Protein AF-A0A9D4ERP7-F1 (afdb_monomer_lite)

Structure (mmCIF, N/CA/C/O backbone):
data_AF-A0A9D4ERP7-F1
#
_entry.id   AF-A0A9D4ERP7-F1
#
loop_
_atom_site.group_PDB
_atom_site.id
_atom_site.type_symbol
_atom_site.label_atom_id
_atom_site.label_alt_id
_atom_site.label_comp_id
_atom_site.label_asym_id
_atom_site.label_entity_id
_atom_site.label_seq_id
_atom_site.pdbx_PDB_ins_code
_atom_site.Cartn_x
_atom_site.Cartn_y
_atom_site.Cartn_z
_atom_site.occupancy
_atom_site.B_iso_or_equiv
_atom_site.auth_seq_id
_atom_site.auth_comp_id
_atom_site.auth_asym_id
_atom_site.auth_atom_id
_atom_site.pdbx_PDB_model_num
ATOM 1 N N . MET A 1 1 ? 21.842 -20.381 -48.297 1.00 41.06 1 MET A N 1
ATOM 2 C CA . MET A 1 1 ? 21.705 -21.132 -47.022 1.00 41.06 1 MET A CA 1
ATOM 3 C C . MET A 1 1 ? 22.704 -20.527 -46.048 1.00 41.06 1 MET A C 1
ATOM 5 O O . MET A 1 1 ? 23.830 -20.368 -46.483 1.00 41.06 1 MET A O 1
ATOM 9 N N . SER A 1 2 ? 22.458 -20.109 -44.809 1.00 44.12 2 SER A N 1
ATOM 10 C CA . SER A 1 2 ? 21.293 -19.922 -43.926 1.00 44.12 2 SER A CA 1
ATOM 11 C C . SER A 1 2 ? 21.747 -18.848 -42.916 1.00 44.12 2 SER A C 1
ATOM 13 O O . SER A 1 2 ? 22.873 -18.924 -42.446 1.00 44.12 2 SER A O 1
ATOM 15 N N . ARG A 1 3 ? 21.070 -17.695 -42.868 1.00 43.97 3 ARG A N 1
ATOM 16 C CA . ARG A 1 3 ? 20.190 -17.215 -41.779 1.00 43.97 3 ARG A CA 1
ATOM 17 C C . ARG A 1 3 ? 20.929 -16.983 -40.445 1.00 43.97 3 ARG A C 1
ATOM 19 O O . ARG A 1 3 ? 21.226 -17.931 -39.736 1.00 43.97 3 ARG A O 1
ATOM 26 N N . ALA A 1 4 ? 21.230 -15.710 -40.172 1.00 49.06 4 ALA A N 1
ATOM 27 C CA . ALA A 1 4 ? 21.745 -15.217 -38.900 1.00 49.06 4 ALA A CA 1
ATOM 28 C C . ALA A 1 4 ? 20.619 -15.211 -37.854 1.00 49.06 4 ALA A C 1
ATOM 30 O O . ALA A 1 4 ? 19.555 -14.642 -38.113 1.00 49.06 4 ALA A O 1
ATOM 31 N N . ASP A 1 5 ? 20.863 -15.853 -36.715 1.00 51.28 5 ASP A N 1
ATOM 32 C CA . ASP A 1 5 ? 20.017 -15.792 -35.525 1.00 51.28 5 ASP A CA 1
ATOM 33 C C . ASP A 1 5 ? 20.492 -14.614 -34.655 1.00 51.28 5 ASP A C 1
ATOM 35 O O . ASP A 1 5 ? 21.368 -14.759 -33.805 1.00 51.28 5 ASP A O 1
ATOM 39 N N . ASP A 1 6 ? 19.940 -13.428 -34.926 1.00 55.56 6 ASP A N 1
ATOM 40 C CA . ASP A 1 6 ? 19.889 -12.313 -33.973 1.00 55.56 6 ASP A CA 1
ATOM 41 C C . ASP A 1 6 ? 18.783 -12.635 -32.960 1.00 55.56 6 ASP A C 1
ATOM 43 O O . ASP A 1 6 ? 17.596 -12.556 -33.292 1.00 55.56 6 ASP A O 1
ATOM 47 N N . ASP A 1 7 ? 19.156 -13.018 -31.740 1.00 56.66 7 ASP A N 1
ATOM 48 C CA . ASP A 1 7 ? 18.209 -13.178 -30.636 1.00 56.66 7 ASP A CA 1
ATOM 49 C C . ASP A 1 7 ? 18.009 -11.802 -29.964 1.00 56.66 7 ASP A C 1
ATOM 51 O O . ASP A 1 7 ? 18.962 -11.247 -29.409 1.00 56.66 7 ASP A O 1
ATOM 55 N N . PRO A 1 8 ? 16.824 -11.169 -30.060 1.00 57.28 8 PRO A N 1
ATOM 56 C CA . PRO A 1 8 ? 16.629 -9.823 -29.544 1.00 57.28 8 PRO A CA 1
ATOM 57 C C . PRO A 1 8 ? 16.476 -9.852 -28.021 1.00 57.28 8 PRO A C 1
ATOM 59 O O . PRO A 1 8 ? 15.557 -10.485 -27.498 1.00 57.28 8 PRO A O 1
ATOM 62 N N . GLU A 1 9 ? 17.313 -9.085 -27.314 1.00 58.91 9 GLU A N 1
ATOM 63 C CA . GLU A 1 9 ? 17.124 -8.796 -25.889 1.00 58.91 9 GLU A CA 1
ATOM 64 C C . GLU A 1 9 ? 15.655 -8.428 -25.583 1.00 58.91 9 GLU A C 1
ATOM 66 O O . GLU A 1 9 ? 15.003 -7.715 -26.368 1.00 58.91 9 GLU A O 1
ATOM 71 N N . PRO A 1 10 ? 15.098 -8.877 -24.440 1.00 49.22 10 PRO A N 1
ATOM 72 C CA . PRO A 1 10 ? 13.732 -8.560 -24.058 1.00 49.22 10 PRO A CA 1
ATOM 73 C C . PRO A 1 10 ? 13.610 -7.055 -23.807 1.00 49.22 10 PRO A C 1
ATOM 75 O O . PRO A 1 10 ? 13.924 -6.549 -22.733 1.00 49.22 10 PRO A O 1
ATOM 78 N N . ARG A 1 11 ? 13.128 -6.333 -24.824 1.00 54.22 11 ARG A N 1
ATOM 79 C CA . ARG A 1 11 ? 12.835 -4.897 -24.762 1.00 54.22 11 ARG A CA 1
ATOM 80 C C . ARG A 1 11 ? 12.034 -4.585 -23.498 1.00 54.22 11 ARG A C 1
ATOM 82 O O . ARG A 1 11 ? 10.864 -4.966 -23.402 1.00 54.22 11 ARG A O 1
ATOM 89 N N . GLN A 1 12 ? 12.645 -3.859 -22.560 1.00 54.22 12 GLN A N 1
ATOM 90 C CA . GLN A 1 12 ? 11.933 -3.260 -21.437 1.00 54.22 12 GLN A CA 1
ATOM 91 C C . GLN A 1 12 ? 10.857 -2.336 -22.011 1.00 54.22 12 GLN A C 1
ATOM 93 O O . GLN A 1 12 ? 11.148 -1.312 -22.627 1.00 54.22 12 GLN A O 1
ATOM 98 N N . ARG A 1 13 ? 9.593 -2.745 -21.880 1.00 58.47 13 ARG A N 1
ATOM 99 C CA . ARG A 1 13 ? 8.452 -1.970 -22.365 1.00 58.47 13 ARG A CA 1
ATOM 100 C C . ARG A 1 13 ? 8.234 -0.798 -21.417 1.00 58.47 13 ARG A C 1
ATOM 102 O O . ARG A 1 13 ? 7.497 -0.918 -20.444 1.00 58.47 13 ARG A O 1
ATOM 109 N N . THR A 1 14 ? 8.879 0.326 -21.693 1.00 64.12 14 THR A N 1
ATOM 110 C CA . THR A 1 14 ? 8.511 1.600 -21.081 1.00 64.12 14 THR A CA 1
ATOM 111 C C . THR A 1 14 ? 7.156 2.034 -21.642 1.00 64.12 14 THR A C 1
ATOM 113 O O . THR A 1 14 ? 6.886 1.909 -22.841 1.00 64.12 14 THR A O 1
ATOM 116 N N . LEU A 1 15 ? 6.252 2.474 -20.763 1.00 73.06 15 LEU A N 1
ATOM 117 C CA . LEU A 1 15 ? 4.970 3.028 -21.190 1.00 73.06 15 LEU A CA 1
ATOM 118 C C . LEU A 1 15 ? 5.235 4.215 -22.118 1.00 73.06 15 LEU A C 1
ATOM 120 O O . LEU A 1 15 ? 6.028 5.101 -21.807 1.00 73.06 15 LEU A O 1
ATOM 124 N N . THR A 1 16 ? 4.553 4.233 -23.261 1.00 85.56 16 THR A N 1
ATOM 125 C CA . THR A 1 16 ? 4.530 5.427 -24.112 1.00 85.56 16 THR A CA 1
ATOM 126 C C . THR A 1 16 ? 3.906 6.586 -23.336 1.00 85.56 16 THR A C 1
ATOM 128 O O . THR A 1 16 ? 3.079 6.359 -22.457 1.00 85.56 16 THR A O 1
ATOM 131 N N . GLU A 1 17 ? 4.226 7.830 -23.684 1.00 82.06 17 GLU A N 1
ATOM 132 C CA . GLU A 1 17 ? 3.642 9.024 -23.049 1.00 82.06 17 GLU A CA 1
ATOM 133 C C . GLU A 1 17 ? 2.096 8.991 -23.039 1.00 82.06 17 GLU A C 1
ATOM 135 O O . GLU A 1 17 ? 1.444 9.302 -22.041 1.00 82.06 17 GLU A O 1
ATOM 140 N N . LYS A 1 18 ? 1.490 8.492 -24.125 1.00 86.44 18 LYS A N 1
ATOM 141 C CA . LYS A 1 18 ? 0.038 8.259 -24.220 1.00 86.44 18 LYS A CA 1
ATOM 142 C C . LYS A 1 18 ? -0.456 7.143 -23.292 1.00 86.44 18 LYS A C 1
ATOM 144 O O . LYS A 1 18 ? -1.564 7.218 -22.776 1.00 86.44 18 LYS A O 1
ATOM 149 N N . GLY A 1 19 ? 0.351 6.107 -23.081 1.00 87.50 19 GLY A N 1
ATOM 150 C CA . GLY A 1 19 ? 0.054 5.041 -22.126 1.00 87.50 19 GLY A CA 1
ATOM 151 C C . GLY A 1 19 ? 0.157 5.514 -20.676 1.00 87.50 19 GLY A C 1
ATOM 152 O O . GLY A 1 19 ? -0.707 5.190 -19.869 1.00 87.50 19 GLY A O 1
ATOM 153 N N . LEU A 1 20 ? 1.167 6.328 -20.359 1.00 88.31 20 LEU A N 1
ATOM 154 C CA . LEU A 1 20 ? 1.359 6.906 -19.030 1.00 88.31 20 LEU A CA 1
ATOM 155 C C . LEU A 1 20 ? 0.199 7.831 -18.649 1.00 88.31 20 LEU A C 1
ATOM 157 O O . LEU A 1 20 ? -0.372 7.707 -17.569 1.00 88.31 20 LEU A O 1
ATOM 161 N N . THR A 1 21 ? -0.184 8.726 -19.560 1.00 89.94 21 THR A N 1
ATOM 162 C CA . THR A 1 21 ? -1.324 9.634 -19.361 1.00 89.94 21 THR A CA 1
ATOM 163 C C . THR A 1 21 ? -2.643 8.879 -19.199 1.00 89.94 21 THR A C 1
ATOM 165 O O . THR A 1 21 ? -3.442 9.235 -18.334 1.00 89.94 21 THR A O 1
ATOM 168 N N . TYR A 1 22 ? -2.860 7.809 -19.971 1.00 93.56 22 TYR A N 1
ATOM 169 C CA . TYR A 1 22 ? -4.026 6.941 -19.811 1.00 93.56 22 TYR A CA 1
ATOM 170 C C . TYR A 1 22 ? -4.058 6.252 -18.438 1.00 93.56 22 TYR A C 1
ATOM 172 O O . TYR A 1 22 ? -5.076 6.319 -17.753 1.00 93.56 22 TYR A O 1
ATOM 180 N N . GLU A 1 23 ? -2.955 5.632 -18.005 1.00 92.44 23 GLU A N 1
ATOM 181 C CA . GLU A 1 23 ? -2.883 4.985 -16.687 1.00 92.44 23 GLU A CA 1
ATOM 182 C C . GLU A 1 23 ? -3.092 5.992 -15.551 1.00 92.44 23 GLU A C 1
ATOM 184 O O . GLU A 1 23 ? -3.872 5.730 -14.637 1.00 92.44 23 GLU A O 1
ATOM 189 N N . LEU A 1 24 ? -2.482 7.178 -15.628 1.00 93.12 24 LEU A N 1
ATOM 190 C CA . LEU A 1 24 ? -2.703 8.241 -14.645 1.00 93.12 24 LEU A CA 1
ATOM 191 C C . LEU A 1 24 ? -4.171 8.687 -14.587 1.00 93.12 24 LEU A C 1
ATOM 193 O O . LEU A 1 24 ? -4.698 8.897 -13.494 1.00 93.12 24 LEU A O 1
ATOM 197 N N . ASP A 1 25 ? -4.860 8.797 -15.725 1.00 94.62 25 ASP A N 1
ATOM 198 C CA . ASP A 1 25 ? -6.288 9.136 -15.747 1.00 94.62 25 ASP A CA 1
ATOM 199 C C . ASP A 1 25 ? -7.152 8.021 -15.140 1.00 94.62 25 ASP A C 1
ATOM 201 O O . ASP A 1 25 ? -8.002 8.290 -14.285 1.00 94.62 25 ASP A O 1
ATOM 205 N N . VAL A 1 26 ? -6.912 6.763 -15.523 1.00 95.75 26 VAL A N 1
ATOM 206 C CA . VAL A 1 26 ? -7.640 5.597 -14.994 1.00 95.75 26 VAL A CA 1
ATOM 207 C C . VAL A 1 26 ? -7.455 5.488 -13.482 1.00 95.75 26 VAL A C 1
ATOM 209 O O . VAL A 1 26 ? -8.439 5.463 -12.738 1.00 95.75 26 VAL A O 1
ATOM 212 N N . ARG A 1 27 ? -6.206 5.496 -13.007 1.00 93.81 27 ARG A N 1
ATOM 213 C CA . ARG A 1 27 ? -5.883 5.406 -11.577 1.00 93.81 27 ARG A CA 1
ATOM 214 C C . ARG A 1 27 ? -6.340 6.641 -10.813 1.00 93.81 27 ARG A C 1
ATOM 216 O O . ARG A 1 27 ? -6.835 6.524 -9.697 1.00 93.81 27 ARG A O 1
ATOM 223 N N . GLY A 1 28 ? -6.263 7.821 -11.422 1.00 93.56 28 GLY A N 1
ATOM 224 C CA . GLY A 1 28 ? -6.788 9.056 -10.848 1.00 93.56 28 GLY A CA 1
ATOM 225 C C . GLY A 1 28 ? -8.306 9.011 -10.648 1.00 93.56 28 GLY A C 1
ATOM 226 O O . GLY A 1 28 ? -8.804 9.450 -9.608 1.00 93.56 28 GLY A O 1
ATOM 227 N N . LYS A 1 29 ? -9.058 8.456 -11.609 1.00 96.19 29 LYS A N 1
ATOM 228 C CA . LYS A 1 29 ? -10.509 8.225 -11.487 1.00 96.19 29 LYS A CA 1
ATOM 229 C C . LYS A 1 29 ? -10.826 7.208 -10.395 1.00 96.19 29 LYS A C 1
ATOM 231 O O . LYS A 1 29 ? -11.699 7.475 -9.571 1.00 96.19 29 LYS A O 1
ATOM 236 N N . GLU A 1 30 ? -10.098 6.096 -10.363 1.00 96.69 30 GLU A N 1
ATOM 237 C CA . GLU A 1 30 ? -10.223 5.054 -9.338 1.00 96.69 30 GLU A CA 1
ATOM 238 C C . GLU A 1 30 ? -9.983 5.628 -7.931 1.00 96.69 30 GLU A C 1
ATOM 240 O O . GLU A 1 30 ? -10.824 5.481 -7.043 1.00 96.69 30 GLU A O 1
ATOM 245 N N . ARG A 1 31 ? -8.904 6.401 -7.753 1.00 96.19 31 ARG A N 1
ATOM 246 C CA . ARG A 1 31 ? -8.572 7.080 -6.493 1.00 96.19 31 ARG A CA 1
ATOM 247 C C . ARG A 1 31 ? -9.691 8.016 -6.035 1.00 96.19 31 ARG A C 1
ATOM 249 O O . ARG A 1 31 ? -10.111 7.956 -4.882 1.00 96.19 31 ARG A O 1
ATOM 256 N N . ARG A 1 32 ? -10.222 8.852 -6.937 1.00 96.00 32 ARG A N 1
ATOM 257 C CA . ARG A 1 32 ? -11.353 9.752 -6.631 1.00 96.00 32 ARG A CA 1
ATOM 258 C C . ARG A 1 32 ? -12.616 8.985 -6.245 1.00 96.00 32 ARG A C 1
ATOM 260 O O . ARG A 1 32 ? -13.315 9.392 -5.321 1.00 96.00 32 ARG A O 1
ATOM 267 N N . HIS A 1 33 ? -12.908 7.885 -6.935 1.00 97.00 33 HIS A N 1
ATOM 268 C CA . HIS A 1 33 ? -14.050 7.038 -6.608 1.00 97.00 33 HIS A CA 1
ATOM 269 C C . HIS A 1 33 ? -13.929 6.453 -5.194 1.00 97.00 33 HIS A C 1
ATOM 271 O O . HIS A 1 33 ? -14.875 6.554 -4.415 1.00 97.00 33 HIS A O 1
ATOM 277 N N . LEU A 1 34 ? -12.755 5.924 -4.840 1.00 96.56 34 LEU A N 1
ATOM 278 C CA . LEU A 1 34 ? -12.482 5.376 -3.509 1.00 96.56 34 LEU A CA 1
ATOM 279 C C . LEU A 1 34 ? -12.583 6.440 -2.410 1.00 96.56 34 LEU A C 1
ATOM 281 O O . LEU A 1 34 ? -13.205 6.187 -1.383 1.00 96.56 34 LEU A O 1
ATOM 285 N N . ILE A 1 35 ? -12.060 7.647 -2.646 1.00 96.00 35 ILE A N 1
ATOM 286 C CA . ILE A 1 35 ? -12.197 8.787 -1.724 1.00 96.00 35 ILE A CA 1
ATOM 287 C C . ILE A 1 35 ? -13.673 9.123 -1.478 1.00 96.00 35 ILE A C 1
ATOM 289 O O . ILE A 1 35 ? -14.096 9.264 -0.333 1.00 96.00 35 ILE A O 1
ATOM 293 N N . ASN A 1 36 ? -14.476 9.228 -2.538 1.00 96.69 36 ASN A N 1
ATOM 294 C CA . ASN A 1 36 ? -15.901 9.534 -2.407 1.00 96.69 36 ASN A CA 1
ATOM 295 C C . ASN A 1 36 ? -16.655 8.420 -1.674 1.00 96.69 36 ASN A C 1
ATOM 297 O O . ASN A 1 36 ? -17.488 8.702 -0.815 1.00 96.69 36 ASN A O 1
ATOM 301 N N . ASN A 1 37 ? -16.337 7.161 -1.980 1.00 96.81 37 ASN A N 1
ATOM 302 C CA . ASN A 1 37 ? -16.900 6.016 -1.278 1.00 96.81 37 ASN A CA 1
ATOM 303 C C . ASN A 1 37 ? -16.559 6.060 0.222 1.00 96.81 37 ASN A C 1
ATOM 305 O O . ASN A 1 37 ? -17.446 5.942 1.063 1.00 96.81 37 ASN A O 1
ATOM 309 N N . LEU A 1 38 ? -15.295 6.320 0.569 1.00 96.88 38 LEU A N 1
ATOM 310 C CA . LEU A 1 38 ? -14.855 6.461 1.957 1.00 96.88 38 LEU A CA 1
ATOM 311 C C . LEU A 1 38 ? -15.544 7.610 2.679 1.00 96.88 38 LEU A C 1
ATOM 313 O O . LEU A 1 38 ? -15.933 7.436 3.830 1.00 96.88 38 LEU A O 1
ATOM 317 N N . ASN A 1 39 ? -15.740 8.758 2.033 1.00 96.31 39 ASN A N 1
ATOM 318 C CA . ASN A 1 39 ? -16.504 9.860 2.617 1.00 96.31 39 ASN A CA 1
ATOM 319 C C . ASN A 1 39 ? -17.943 9.429 2.934 1.00 96.31 39 ASN A C 1
ATOM 321 O O . ASN A 1 39 ? -18.389 9.593 4.067 1.00 96.31 39 ASN A O 1
ATOM 325 N N . ASN A 1 40 ? -18.634 8.783 1.990 1.00 96.44 40 ASN A N 1
ATOM 326 C CA . ASN A 1 40 ? -20.004 8.299 2.194 1.00 96.44 40 ASN A CA 1
ATOM 327 C C . ASN A 1 40 ? -20.097 7.259 3.322 1.00 96.44 40 ASN A C 1
ATOM 329 O O . ASN A 1 40 ? -20.996 7.316 4.165 1.00 96.44 40 ASN A O 1
ATOM 333 N N . LEU A 1 41 ? -19.150 6.318 3.364 1.00 96.06 41 LEU A N 1
ATOM 334 C CA . LEU A 1 41 ? -19.060 5.320 4.428 1.00 96.06 41 LEU A CA 1
ATOM 335 C C . LEU A 1 41 ? -18.706 5.968 5.776 1.00 96.06 41 LEU A C 1
ATOM 337 O O . LEU A 1 41 ? -19.236 5.550 6.798 1.00 96.06 41 LEU A O 1
ATOM 341 N N . SER A 1 42 ? -17.869 7.011 5.794 1.00 95.75 42 SER A N 1
ATOM 342 C CA . SER A 1 42 ? -17.518 7.760 7.013 1.00 95.75 42 SER A CA 1
ATOM 343 C C . SER A 1 42 ? -18.717 8.522 7.570 1.00 95.75 42 SER A C 1
ATOM 345 O O . SER A 1 42 ? -18.923 8.539 8.783 1.00 95.75 42 SER A O 1
ATOM 347 N N . THR A 1 43 ? -19.538 9.118 6.701 1.00 95.31 43 THR A N 1
ATOM 348 C CA . THR A 1 43 ? -20.820 9.722 7.088 1.00 95.31 43 THR A CA 1
ATOM 349 C C . THR A 1 43 ? -21.762 8.659 7.644 1.00 95.31 43 THR A C 1
ATOM 351 O O . THR A 1 43 ? -22.257 8.813 8.754 1.00 95.31 43 THR A O 1
ATOM 354 N N . SER A 1 44 ? -21.909 7.528 6.948 1.00 93.56 44 SER A N 1
ATOM 355 C CA . SER A 1 44 ? -22.756 6.416 7.404 1.00 93.56 44 SER A CA 1
ATOM 356 C C . SER A 1 44 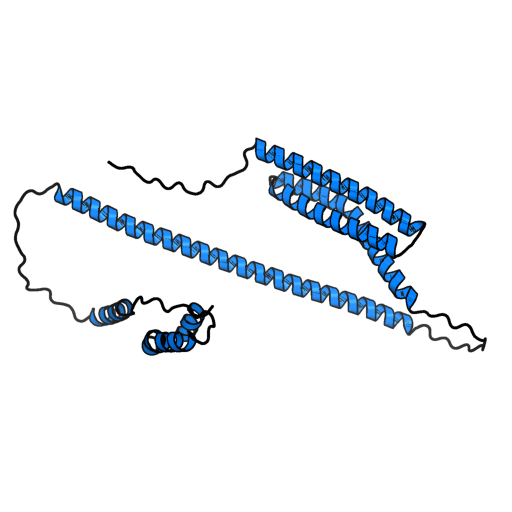? -22.311 5.870 8.769 1.00 93.56 44 SER A C 1
ATOM 358 O O . SER A 1 44 ? -23.142 5.614 9.638 1.00 93.56 44 SER A O 1
ATOM 360 N N . LEU A 1 45 ? -20.998 5.733 8.993 1.00 94.19 45 LEU A N 1
ATOM 361 C CA . LEU A 1 45 ? -20.424 5.361 10.290 1.00 94.19 45 LEU A CA 1
ATOM 362 C C . LEU A 1 45 ? -20.711 6.417 11.354 1.00 94.19 45 LEU A C 1
ATOM 364 O O . LEU A 1 45 ? -21.149 6.069 12.445 1.00 94.19 45 LEU A O 1
ATOM 368 N N . SER A 1 46 ? -20.508 7.695 11.035 1.00 93.81 46 SER A N 1
ATOM 369 C CA . SER A 1 46 ? -20.793 8.805 11.951 1.00 93.81 46 SER A CA 1
ATOM 370 C C . SER A 1 46 ? -22.251 8.811 12.397 1.00 93.81 46 SER A C 1
ATOM 372 O O . SER A 1 46 ? -22.526 8.996 13.581 1.00 93.81 46 SER A O 1
ATOM 374 N N . ASP A 1 47 ? -23.175 8.587 11.466 1.00 92.31 47 ASP A N 1
ATOM 375 C CA . ASP A 1 47 ? -24.609 8.575 11.738 1.00 92.31 47 ASP A CA 1
ATOM 376 C C . ASP A 1 47 ? -25.000 7.342 12.556 1.00 92.31 47 ASP A C 1
ATOM 378 O O . ASP A 1 47 ? -25.693 7.466 13.568 1.00 92.31 47 ASP A O 1
ATOM 382 N N . THR A 1 48 ? -24.475 6.165 12.200 1.00 91.25 48 THR A N 1
ATOM 383 C CA . THR A 1 48 ? -24.718 4.924 12.955 1.00 91.25 48 THR A CA 1
ATOM 384 C C . THR A 1 48 ? -24.198 5.050 14.390 1.00 91.25 48 THR A C 1
ATOM 386 O O . THR A 1 48 ? -24.884 4.678 15.336 1.00 91.25 48 THR A O 1
ATOM 389 N N . LEU A 1 49 ? -23.013 5.636 14.587 1.00 90.19 49 LEU A N 1
ATOM 390 C CA . LEU A 1 49 ? -22.443 5.851 15.919 1.00 90.19 49 LEU A CA 1
ATOM 391 C C . LEU A 1 49 ? -23.250 6.845 16.768 1.00 90.19 49 LEU A C 1
ATOM 393 O O . LEU A 1 49 ? -23.307 6.686 17.987 1.00 90.19 49 LEU A O 1
ATOM 397 N N . LYS A 1 50 ? -23.853 7.871 16.152 1.00 88.75 50 LYS A N 1
ATOM 398 C CA . LYS A 1 50 ? -24.588 8.931 16.863 1.00 88.75 50 LYS A CA 1
ATOM 399 C C . LYS A 1 50 ? -26.039 8.573 17.170 1.00 88.75 50 LYS A C 1
ATOM 401 O O . LYS A 1 50 ? -26.514 8.915 18.250 1.00 88.75 50 LYS A O 1
ATOM 406 N N . TYR A 1 51 ? -26.744 7.953 16.226 1.00 84.81 51 TYR A N 1
ATOM 407 C CA . TYR A 1 51 ? -28.201 7.815 16.290 1.00 84.81 51 TYR A CA 1
ATOM 408 C C . TYR A 1 51 ? -28.658 6.387 16.603 1.00 84.81 51 TYR A C 1
ATOM 410 O O . TYR A 1 51 ? -29.585 6.213 17.390 1.00 84.81 51 TYR A O 1
ATOM 418 N N . GLU A 1 52 ? -27.994 5.369 16.050 1.00 73.69 52 GLU A N 1
ATOM 419 C CA . GLU A 1 52 ? -28.380 3.961 16.217 1.00 73.69 52 GLU A CA 1
ATOM 420 C C . GLU A 1 52 ? -27.150 3.055 16.397 1.00 73.69 52 GLU A C 1
ATOM 422 O O . GLU A 1 52 ? -26.752 2.337 15.473 1.00 73.69 52 GLU A O 1
ATOM 427 N N . PRO A 1 53 ? -26.525 3.061 17.592 1.00 75.19 53 PRO A N 1
ATOM 428 C CA . PRO A 1 53 ? -25.295 2.322 17.854 1.00 75.19 53 PRO A CA 1
ATOM 429 C C . PRO A 1 53 ? -25.564 0.813 17.969 1.00 75.19 53 PRO A C 1
ATOM 431 O O . PRO A 1 53 ? -25.576 0.236 19.056 1.00 75.19 53 PRO A O 1
ATOM 434 N N . ASN A 1 54 ? -25.781 0.153 16.831 1.00 86.81 54 ASN A N 1
ATOM 435 C CA . ASN A 1 54 ? -25.810 -1.299 16.710 1.00 86.81 54 ASN A CA 1
ATOM 436 C C . ASN A 1 54 ? -24.391 -1.816 16.386 1.00 86.81 54 ASN A C 1
ATOM 438 O O . ASN A 1 54 ? -23.897 -1.561 15.285 1.00 86.81 54 ASN A O 1
ATOM 442 N N . PRO A 1 55 ? -23.741 -2.584 17.285 1.00 87.88 55 PRO A N 1
ATOM 443 C CA . PRO A 1 55 ? -22.379 -3.080 17.077 1.00 87.88 55 PRO A CA 1
ATOM 444 C C . PRO A 1 55 ? -22.168 -3.882 15.799 1.00 87.88 55 PRO A C 1
ATOM 446 O O . PRO A 1 55 ? -21.127 -3.731 15.164 1.00 87.88 55 PRO A O 1
ATOM 449 N N . GLU A 1 56 ? -23.140 -4.696 15.388 1.00 88.50 56 GLU A N 1
ATOM 450 C CA . GLU A 1 56 ? -23.006 -5.499 14.168 1.00 88.50 56 GLU A CA 1
ATOM 451 C C . GLU A 1 56 ? -23.124 -4.629 12.911 1.00 88.50 56 GLU A C 1
ATOM 453 O O . GLU A 1 56 ? -22.363 -4.805 11.958 1.00 88.50 56 GLU A O 1
ATOM 458 N N . ALA A 1 57 ? -24.010 -3.627 12.932 1.00 89.62 57 ALA A N 1
ATOM 459 C CA . ALA A 1 57 ? -24.141 -2.671 11.836 1.00 89.62 57 ALA A CA 1
ATOM 460 C C . ALA A 1 57 ? -22.862 -1.835 11.686 1.00 89.62 57 ALA A C 1
ATOM 462 O O . ALA A 1 57 ? -22.277 -1.807 10.602 1.00 89.62 57 ALA A O 1
ATOM 463 N N . VAL A 1 58 ? -22.361 -1.255 12.785 1.00 91.44 58 VAL A N 1
ATOM 464 C CA . VAL A 1 58 ? -21.097 -0.499 12.796 1.00 91.44 58 VAL A CA 1
ATOM 465 C C . VAL A 1 58 ? -19.946 -1.373 12.297 1.00 91.44 58 VAL A C 1
ATOM 467 O O . VAL A 1 58 ? -19.162 -0.933 11.461 1.00 91.44 58 VAL A O 1
ATOM 470 N N . LYS A 1 59 ? -19.861 -2.634 12.741 1.00 91.75 59 LYS A N 1
ATOM 471 C CA . LYS A 1 59 ? -18.792 -3.562 12.336 1.00 91.75 59 LYS A CA 1
ATOM 472 C C . LYS A 1 59 ? -18.848 -3.889 10.850 1.00 91.75 59 LYS A C 1
ATOM 474 O O . LYS A 1 59 ? -17.804 -3.918 10.196 1.00 91.75 59 LYS A O 1
ATOM 479 N N . SER A 1 60 ? -20.044 -4.116 10.312 1.00 93.38 60 SER A N 1
ATOM 480 C CA . SER A 1 60 ? -20.228 -4.394 8.887 1.00 93.38 60 SER A CA 1
ATOM 481 C C . SER A 1 60 ? -19.776 -3.216 8.016 1.00 93.38 60 SER A C 1
ATOM 483 O O . SER A 1 60 ? -18.943 -3.399 7.128 1.00 93.38 60 SER A O 1
ATOM 485 N N . ILE A 1 61 ? -20.223 -1.995 8.334 1.00 93.38 61 ILE A N 1
ATOM 486 C CA . ILE A 1 61 ? -19.865 -0.784 7.588 1.00 93.38 61 ILE A CA 1
ATOM 487 C C . ILE A 1 61 ? -18.368 -0.498 7.748 1.00 93.38 61 ILE A C 1
ATOM 489 O O . ILE A 1 61 ? -17.694 -0.192 6.768 1.00 93.38 61 ILE A O 1
ATOM 493 N N . TYR A 1 62 ? -17.821 -0.659 8.956 1.00 95.06 62 TYR A N 1
ATOM 494 C CA . TYR A 1 62 ? -16.407 -0.413 9.229 1.00 95.06 62 TYR A CA 1
ATOM 495 C C . TYR A 1 62 ? -15.483 -1.386 8.487 1.00 95.06 62 TYR A C 1
ATOM 497 O O . TYR A 1 62 ? -14.429 -0.987 8.001 1.00 95.06 62 TYR A O 1
ATOM 505 N N . THR A 1 63 ? -15.893 -2.646 8.321 1.00 93.75 63 THR A N 1
ATOM 506 C CA . THR A 1 63 ? -15.134 -3.637 7.538 1.00 93.75 63 THR A CA 1
ATOM 507 C C . THR A 1 63 ? -15.059 -3.238 6.062 1.00 93.75 63 THR A C 1
ATOM 509 O O . THR A 1 63 ? -13.992 -3.297 5.450 1.00 93.75 63 THR A O 1
ATOM 512 N N . ILE A 1 64 ? -16.181 -2.779 5.494 1.00 94.88 64 ILE A N 1
ATOM 513 C CA . ILE A 1 64 ? -16.233 -2.275 4.113 1.00 94.88 64 ILE A CA 1
ATOM 514 C C . ILE A 1 64 ? -15.382 -1.006 3.984 1.00 94.88 64 ILE A C 1
ATOM 516 O O . ILE A 1 64 ? -14.611 -0.871 3.034 1.00 94.88 64 ILE A O 1
ATOM 520 N N . TRP A 1 65 ? -15.479 -0.102 4.962 1.00 97.12 65 TRP A N 1
ATOM 521 C CA . TRP A 1 65 ? -14.683 1.121 5.026 1.00 97.12 65 TRP A CA 1
ATOM 522 C C . TRP A 1 65 ? -13.178 0.823 5.049 1.00 97.12 65 TRP A C 1
ATOM 524 O O . TRP A 1 65 ? -12.437 1.399 4.257 1.00 97.12 65 TRP A O 1
ATOM 534 N N . LEU A 1 66 ? -12.727 -0.123 5.880 1.00 94.44 66 LEU A N 1
ATOM 535 C CA . LEU A 1 66 ? -11.318 -0.524 5.951 1.00 94.44 66 LEU A CA 1
ATOM 536 C C . LEU A 1 66 ? -10.822 -1.094 4.622 1.00 94.44 66 LEU A C 1
ATOM 538 O O . LEU A 1 66 ? -9.763 -0.691 4.149 1.00 94.44 66 LEU A O 1
ATOM 542 N N . SER A 1 67 ? -11.610 -1.961 3.981 1.00 93.31 67 SER A N 1
ATOM 543 C CA . SER A 1 67 ? -11.252 -2.508 2.669 1.00 93.31 67 SER A CA 1
ATOM 544 C C . SER A 1 67 ? -11.133 -1.416 1.600 1.00 93.31 67 SER A C 1
ATOM 546 O O . SER A 1 67 ? -10.191 -1.426 0.807 1.00 93.31 67 SER A O 1
ATOM 548 N N . ALA A 1 68 ? -12.051 -0.444 1.583 1.00 94.12 68 ALA A N 1
ATOM 549 C CA . ALA A 1 68 ? -11.972 0.693 0.667 1.00 94.12 68 ALA A CA 1
ATOM 550 C C . ALA A 1 68 ? -10.746 1.581 0.956 1.00 94.12 68 ALA A C 1
ATOM 552 O O . ALA A 1 68 ? -10.125 2.094 0.024 1.00 94.12 68 ALA A O 1
ATOM 553 N N . TYR A 1 69 ? -10.370 1.732 2.228 1.00 94.44 69 TYR A N 1
ATOM 554 C CA . TYR A 1 69 ? -9.197 2.499 2.647 1.00 94.44 69 TYR A CA 1
ATOM 555 C C . TYR A 1 69 ? -7.887 1.819 2.233 1.00 94.44 69 TYR A C 1
ATOM 557 O O . TYR A 1 69 ? -7.001 2.467 1.683 1.00 94.44 69 TYR A O 1
ATOM 565 N N . GLU A 1 70 ? -7.777 0.502 2.401 1.00 93.69 70 GLU A N 1
ATOM 566 C CA . GLU A 1 70 ? -6.627 -0.276 1.922 1.00 93.69 70 GLU A CA 1
ATOM 567 C C . GLU A 1 70 ? -6.481 -0.203 0.397 1.00 93.69 70 GLU A C 1
ATOM 569 O O . GLU A 1 70 ? -5.381 0.000 -0.124 1.00 93.69 70 GLU A O 1
ATOM 574 N N . GLN A 1 71 ? -7.598 -0.301 -0.331 1.00 93.88 71 GLN A N 1
ATOM 575 C CA . GLN A 1 71 ? -7.604 -0.125 -1.783 1.00 93.88 71 GLN A CA 1
ATOM 576 C C . GLN A 1 71 ? -7.147 1.281 -2.182 1.00 93.88 71 GLN A C 1
ATOM 578 O O . GLN A 1 71 ? -6.356 1.418 -3.116 1.00 93.88 71 GLN A O 1
ATOM 583 N N . LEU A 1 72 ? -7.582 2.318 -1.457 1.00 94.88 72 LEU A N 1
ATOM 584 C CA . LEU A 1 72 ? -7.150 3.693 -1.703 1.00 94.88 72 LEU A CA 1
ATOM 585 C C . LEU A 1 72 ? -5.628 3.832 -1.569 1.00 94.88 72 LEU A C 1
ATOM 587 O O . LEU A 1 72 ? -4.999 4.422 -2.448 1.00 94.88 72 LEU A O 1
ATOM 591 N N . LEU A 1 73 ? -5.038 3.261 -0.516 1.00 93.69 73 LEU A N 1
ATOM 592 C CA . LEU A 1 73 ? -3.587 3.275 -0.308 1.00 93.69 73 LEU A CA 1
ATOM 593 C C . LEU A 1 73 ? -2.846 2.563 -1.447 1.00 93.69 73 LEU A C 1
ATOM 595 O O . LEU A 1 73 ? -1.871 3.098 -1.971 1.00 93.69 73 LEU A O 1
ATOM 599 N N . SER A 1 74 ? -3.340 1.399 -1.882 1.00 93.69 74 SER A N 1
ATOM 600 C CA . SER A 1 74 ? -2.742 0.656 -2.999 1.00 93.69 74 SER A CA 1
ATOM 601 C C . SER A 1 74 ? -2.812 1.426 -4.322 1.00 93.69 74 SER A C 1
ATOM 603 O O . SE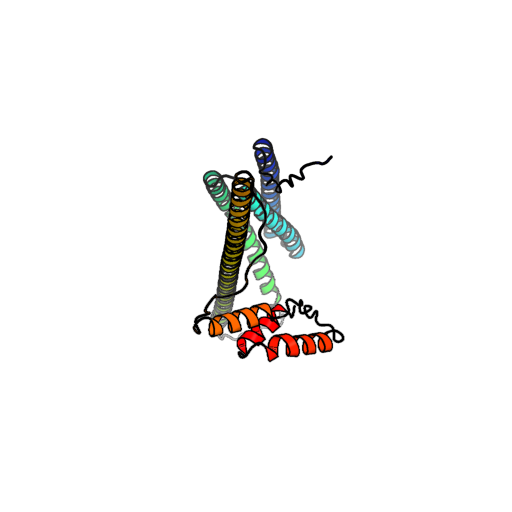R A 1 74 ? -1.852 1.434 -5.094 1.00 93.69 74 SER A O 1
ATOM 605 N N . VAL A 1 75 ? -3.938 2.084 -4.610 1.00 93.12 75 VAL A N 1
ATOM 606 C CA . VAL A 1 75 ? -4.082 2.909 -5.818 1.00 93.12 75 VAL A CA 1
ATOM 607 C C . VAL A 1 75 ? -3.184 4.140 -5.738 1.00 93.12 75 VAL A C 1
ATOM 609 O O . VAL A 1 75 ? -2.558 4.488 -6.736 1.00 93.12 75 VAL A O 1
ATOM 612 N N . HIS A 1 76 ? -3.066 4.768 -4.566 1.00 94.44 76 HIS A N 1
ATOM 613 C CA . HIS A 1 76 ? -2.160 5.898 -4.362 1.00 94.44 76 HIS A CA 1
ATOM 614 C C . HIS A 1 76 ? -0.700 5.514 -4.608 1.00 94.44 76 HIS A C 1
ATOM 616 O O . HIS A 1 76 ? -0.020 6.203 -5.359 1.00 94.44 76 HIS A O 1
ATOM 622 N N . GLU A 1 77 ? -0.237 4.380 -4.078 1.00 92.81 77 GLU A N 1
ATOM 623 C CA . GLU A 1 77 ? 1.117 3.868 -4.333 1.00 92.81 77 GLU A CA 1
ATOM 624 C C . GLU A 1 77 ? 1.381 3.667 -5.835 1.00 92.81 77 GLU A C 1
ATOM 626 O O . GLU A 1 77 ? 2.429 4.061 -6.349 1.00 92.81 77 GLU A O 1
ATOM 631 N N . LYS A 1 78 ? 0.402 3.124 -6.569 1.00 92.81 78 LYS A N 1
ATOM 632 C CA . LYS A 1 78 ? 0.502 2.964 -8.028 1.00 92.81 78 LYS A CA 1
ATOM 633 C C . LYS A 1 78 ? 0.576 4.307 -8.749 1.00 92.81 78 LYS A C 1
ATOM 635 O O . LYS A 1 78 ? 1.390 4.443 -9.653 1.00 92.81 78 LYS A O 1
ATOM 640 N N . VAL A 1 79 ? -0.239 5.291 -8.360 1.00 93.00 79 VAL A N 1
ATOM 641 C CA . VAL A 1 79 ? -0.179 6.652 -8.927 1.00 93.00 79 VAL A CA 1
ATOM 642 C C . VAL A 1 79 ? 1.192 7.273 -8.669 1.00 93.00 79 VAL A C 1
ATOM 644 O O . VAL A 1 79 ? 1.800 7.809 -9.588 1.00 93.00 79 VAL A O 1
ATOM 647 N N . GLN A 1 80 ? 1.715 7.137 -7.453 1.00 92.38 80 GLN A N 1
ATOM 648 C CA . GLN A 1 80 ? 3.031 7.648 -7.071 1.00 92.38 80 GLN A CA 1
ATOM 649 C C . GLN A 1 80 ? 4.161 7.018 -7.897 1.00 92.38 80 GLN A C 1
ATOM 651 O O . GLN A 1 80 ? 5.086 7.720 -8.289 1.00 92.38 80 GLN A O 1
ATOM 656 N N . GLY A 1 81 ? 4.057 5.729 -8.235 1.00 90.00 81 GLY A N 1
ATOM 657 C CA . GLY A 1 81 ? 5.005 5.052 -9.126 1.00 90.00 81 GLY A CA 1
ATOM 658 C C . GLY A 1 81 ? 4.953 5.497 -10.595 1.00 90.00 81 GLY A C 1
ATOM 659 O O . GLY A 1 81 ? 5.853 5.149 -11.356 1.00 90.00 81 GLY A O 1
ATOM 660 N N . LEU A 1 82 ? 3.919 6.239 -11.004 1.00 91.81 82 LEU A N 1
ATOM 661 C CA . LEU A 1 82 ? 3.750 6.762 -12.366 1.00 91.81 82 LEU A CA 1
ATOM 662 C C . LEU A 1 82 ? 4.129 8.246 -12.494 1.00 91.81 82 LEU A C 1
ATOM 664 O O . LEU A 1 82 ? 4.287 8.737 -13.610 1.00 91.81 82 LEU A O 1
ATOM 668 N N . LEU A 1 83 ? 4.238 8.970 -11.382 1.00 90.62 83 LEU A N 1
ATOM 669 C CA . LEU A 1 83 ? 4.570 10.393 -11.373 1.00 90.62 83 LEU A CA 1
ATOM 670 C C . LEU A 1 83 ? 6.088 10.609 -11.327 1.00 90.62 83 LEU A C 1
ATOM 672 O O . LEU A 1 83 ? 6.838 9.785 -10.803 1.00 90.62 83 LEU A O 1
ATOM 676 N N . ASP A 1 84 ? 6.545 11.745 -11.854 1.00 91.62 84 ASP A N 1
ATOM 677 C CA . ASP A 1 84 ? 7.906 12.214 -11.602 1.00 91.62 84 ASP A CA 1
ATOM 678 C C . ASP A 1 84 ? 8.084 12.598 -10.124 1.00 91.62 84 ASP A C 1
ATOM 680 O O . ASP A 1 84 ? 7.115 12.813 -9.397 1.00 91.62 84 ASP A O 1
ATOM 684 N N . LEU A 1 85 ? 9.333 12.699 -9.671 1.00 89.19 85 LEU A N 1
ATOM 685 C CA . LEU A 1 85 ? 9.655 12.879 -8.255 1.00 89.19 85 LEU A CA 1
ATOM 686 C C . LEU A 1 85 ? 9.033 14.141 -7.629 1.00 89.19 85 LEU A C 1
ATOM 688 O O . LEU A 1 85 ? 8.624 14.107 -6.466 1.00 89.19 85 LEU A O 1
ATOM 692 N N . GLU A 1 86 ? 8.979 15.251 -8.366 1.00 87.88 86 GLU A N 1
ATOM 693 C CA . GLU A 1 86 ? 8.471 16.521 -7.845 1.00 87.88 86 GLU A CA 1
ATOM 694 C C . GLU A 1 86 ? 6.942 16.498 -7.772 1.00 87.88 86 GLU A C 1
ATOM 696 O O . GLU A 1 86 ? 6.362 16.799 -6.721 1.00 87.88 86 GLU A O 1
ATOM 701 N N . THR A 1 87 ? 6.292 16.034 -8.842 1.00 91.31 87 THR A N 1
ATOM 702 C CA . THR A 1 87 ? 4.834 15.883 -8.882 1.00 91.31 87 THR A CA 1
ATOM 703 C C . THR A 1 87 ? 4.349 14.841 -7.875 1.00 91.31 87 THR A C 1
ATOM 705 O O . THR A 1 87 ? 3.360 15.075 -7.180 1.00 91.31 87 THR A O 1
ATOM 708 N N . ALA A 1 88 ? 5.060 13.717 -7.738 1.00 89.62 88 ALA A N 1
ATOM 709 C CA . ALA A 1 88 ? 4.762 12.665 -6.769 1.00 89.62 88 ALA A CA 1
ATOM 710 C C . ALA A 1 88 ? 4.775 13.214 -5.340 1.00 89.62 88 ALA A C 1
ATOM 712 O O . ALA A 1 88 ? 3.818 13.011 -4.592 1.00 89.62 88 ALA A O 1
ATOM 713 N N . LYS A 1 89 ? 5.813 13.981 -4.980 1.00 90.44 89 LYS A N 1
ATOM 714 C CA . LYS A 1 89 ? 5.929 14.594 -3.653 1.00 90.44 89 LYS A CA 1
ATOM 715 C C . LYS A 1 89 ? 4.752 15.523 -3.356 1.00 90.44 89 LYS A C 1
ATOM 717 O O . LYS A 1 89 ? 4.135 15.397 -2.300 1.00 90.44 89 LYS A O 1
ATOM 722 N N . HIS A 1 90 ? 4.421 16.421 -4.283 1.00 91.62 90 HIS A N 1
ATOM 723 C CA . HIS A 1 90 ? 3.306 17.347 -4.095 1.00 91.62 90 HIS A CA 1
ATOM 724 C C . HIS A 1 90 ? 1.958 16.615 -3.978 1.00 91.62 90 HIS A C 1
ATOM 726 O O . HIS A 1 90 ? 1.167 16.895 -3.077 1.00 91.62 90 HIS A O 1
ATOM 732 N N . ASP A 1 91 ? 1.710 15.637 -4.851 1.00 94.50 91 ASP A N 1
ATOM 733 C CA . ASP A 1 91 ? 0.507 14.801 -4.812 1.00 94.50 91 ASP A CA 1
ATOM 734 C C . ASP A 1 91 ? 0.402 14.006 -3.499 1.00 94.50 91 ASP A C 1
ATOM 736 O O . ASP A 1 91 ? -0.676 13.924 -2.906 1.00 94.50 91 ASP A O 1
ATOM 740 N N . HIS A 1 92 ? 1.521 13.480 -2.994 1.00 93.31 92 HIS A N 1
ATOM 741 C CA . HIS A 1 92 ? 1.568 12.764 -1.723 1.00 93.31 92 HIS A CA 1
ATOM 742 C C . HIS A 1 92 ? 1.255 13.682 -0.535 1.00 93.31 92 HIS A C 1
ATOM 744 O O . HIS A 1 92 ? 0.482 13.302 0.339 1.00 93.31 92 HIS A O 1
ATOM 750 N N . GLU A 1 93 ? 1.778 14.910 -0.514 1.00 93.69 93 GLU A N 1
ATOM 751 C CA . GLU A 1 93 ? 1.462 15.894 0.532 1.00 93.69 93 GLU A CA 1
ATOM 752 C C . GLU A 1 93 ? -0.038 16.243 0.571 1.00 93.69 93 GLU A C 1
ATOM 754 O O . GLU A 1 93 ? -0.626 16.373 1.650 1.00 93.69 93 GLU A O 1
ATOM 759 N N . LEU A 1 94 ? -0.678 16.368 -0.598 1.00 92.12 94 LEU A N 1
ATOM 760 C CA . LEU A 1 94 ? -2.127 16.574 -0.690 1.00 92.12 94 LEU A CA 1
ATOM 761 C C . LEU A 1 94 ? -2.905 15.350 -0.195 1.00 92.12 94 LEU A C 1
ATOM 763 O O . LEU A 1 94 ? -3.875 15.499 0.553 1.00 92.12 94 LEU A O 1
ATOM 767 N N . PHE A 1 95 ? -2.462 14.153 -0.578 1.00 93.38 95 PHE A N 1
ATOM 768 C CA . PHE A 1 95 ? -3.063 12.896 -0.146 1.00 93.38 95 PHE A CA 1
ATOM 769 C C . PHE A 1 95 ? -2.984 12.702 1.372 1.00 93.38 95 PHE A C 1
ATOM 771 O O . PHE A 1 95 ? -3.983 12.346 1.997 1.00 93.38 95 PHE A O 1
ATOM 778 N N . GLU A 1 96 ? -1.831 12.975 1.985 1.00 90.50 96 GLU A N 1
ATOM 779 C CA . GLU A 1 96 ? -1.644 12.882 3.436 1.00 90.50 96 GLU A CA 1
ATOM 780 C C . GLU A 1 96 ? -2.584 13.835 4.173 1.00 90.50 96 GLU A C 1
ATOM 782 O O . GLU A 1 96 ? -3.262 13.427 5.116 1.00 90.50 96 GLU A O 1
ATOM 787 N N . ARG A 1 97 ? -2.708 15.083 3.697 1.00 89.44 97 ARG A N 1
ATOM 788 C CA . ARG A 1 97 ? -3.632 16.064 4.286 1.00 89.44 97 ARG A CA 1
ATOM 789 C C . ARG A 1 97 ? -5.075 15.563 4.268 1.00 89.44 97 ARG A C 1
ATOM 791 O O . ARG A 1 97 ? -5.770 15.707 5.267 1.00 89.44 97 ARG A O 1
ATOM 798 N N . GLN A 1 98 ? -5.509 14.969 3.160 1.00 88.06 98 GLN A N 1
ATOM 799 C CA . GLN A 1 98 ? -6.851 14.401 3.040 1.00 88.06 98 GLN A CA 1
ATOM 800 C C . GLN A 1 98 ? -7.030 13.134 3.893 1.00 88.06 98 GLN A C 1
ATOM 802 O O . GLN A 1 98 ? -8.100 12.893 4.448 1.00 88.06 98 GLN A O 1
ATOM 807 N N . SER A 1 99 ? -5.977 12.331 4.038 1.00 88.88 99 SER A N 1
ATOM 808 C CA . SER A 1 99 ? -6.016 11.069 4.783 1.00 88.88 99 SER A CA 1
ATOM 809 C C . SER A 1 99 ? -6.150 11.258 6.296 1.00 88.88 99 SER A C 1
ATOM 811 O O . SER A 1 99 ? -6.589 10.338 6.991 1.00 88.88 99 SER A O 1
ATOM 813 N N . VAL A 1 100 ? -5.840 12.448 6.823 1.00 90.94 100 VAL A N 1
ATOM 814 C CA . VAL A 1 100 ? -6.035 12.784 8.245 1.00 90.94 100 VAL A CA 1
ATOM 815 C C . VAL A 1 100 ? -7.484 12.566 8.689 1.00 90.94 100 VAL A C 1
ATOM 817 O O . VAL A 1 100 ? -7.708 12.014 9.772 1.00 90.94 100 VAL A O 1
ATOM 820 N N . ASP A 1 101 ? -8.461 12.940 7.864 1.00 89.44 101 ASP A N 1
ATOM 821 C CA . ASP A 1 101 ? -9.882 12.802 8.199 1.00 89.44 101 ASP A CA 1
ATOM 822 C C . ASP A 1 101 ? -10.285 11.325 8.288 1.00 89.44 101 ASP A C 1
ATOM 824 O O . ASP A 1 101 ? -10.922 10.898 9.256 1.00 89.44 101 ASP A O 1
ATOM 828 N N . PHE A 1 102 ? -9.813 10.507 7.342 1.00 92.50 102 PHE A N 1
ATOM 829 C CA . PHE A 1 102 ? -10.035 9.061 7.353 1.00 92.50 102 PHE A CA 1
ATOM 830 C C . PHE A 1 102 ? -9.395 8.392 8.571 1.00 92.50 102 PHE A C 1
ATOM 832 O O . PHE A 1 102 ? -10.031 7.578 9.240 1.00 92.50 102 PHE A O 1
ATOM 839 N N . LEU A 1 103 ? -8.165 8.769 8.925 1.00 91.56 103 LEU A N 1
ATOM 840 C CA . LEU A 1 103 ? -7.499 8.253 10.123 1.00 91.56 103 LEU A CA 1
ATOM 841 C C . LEU A 1 103 ? -8.211 8.673 11.411 1.00 91.56 103 LEU A C 1
ATOM 843 O O . LEU A 1 103 ? -8.237 7.913 12.378 1.00 91.56 103 LEU A O 1
ATOM 847 N N . THR A 1 104 ? -8.790 9.870 11.437 1.00 92.19 104 THR A N 1
ATOM 848 C CA . THR A 1 104 ? -9.572 10.350 12.579 1.00 92.19 104 THR A CA 1
ATOM 849 C C . THR A 1 104 ? -10.850 9.531 12.739 1.00 92.19 104 THR A C 1
ATOM 851 O O . THR A 1 104 ? -11.130 9.063 13.843 1.00 92.19 104 THR A O 1
ATOM 854 N N . MET A 1 105 ? -11.563 9.262 11.640 1.00 92.88 105 MET A N 1
ATOM 855 C CA . MET A 1 105 ? -12.730 8.375 11.634 1.00 92.88 105 MET A CA 1
ATOM 856 C C . MET A 1 105 ? -12.372 6.960 12.102 1.00 92.88 105 MET A C 1
ATOM 858 O O . MET A 1 105 ? -13.016 6.422 13.002 1.00 92.88 105 MET A O 1
ATOM 862 N N . LYS A 1 106 ? -11.296 6.387 11.551 1.00 91.88 106 LYS A N 1
ATOM 863 C CA . LYS A 1 106 ? -10.780 5.065 11.929 1.00 91.88 106 LYS A CA 1
ATOM 864 C C . LYS A 1 106 ? -10.571 4.956 13.440 1.00 91.88 106 LYS A C 1
ATOM 866 O O . LYS A 1 106 ? -11.099 4.049 14.076 1.00 91.88 106 LYS A O 1
ATOM 871 N N . ARG A 1 107 ? -9.852 5.921 14.024 1.00 92.12 107 ARG A N 1
ATOM 872 C CA . ARG A 1 107 ? -9.592 5.959 15.471 1.00 92.12 107 ARG A CA 1
ATOM 873 C C . ARG A 1 107 ? -10.877 6.077 16.286 1.00 92.12 107 ARG A C 1
ATOM 875 O O . ARG A 1 107 ? -10.995 5.398 17.298 1.00 92.12 107 ARG A O 1
ATOM 882 N N . ALA A 1 108 ? -11.825 6.910 15.856 1.00 92.38 108 ALA A N 1
ATOM 883 C CA . ALA A 1 108 ? -13.091 7.090 16.561 1.00 92.38 108 ALA A CA 1
ATOM 884 C C . ALA A 1 108 ? -13.901 5.784 16.622 1.00 92.38 108 ALA A C 1
ATOM 886 O O . ALA A 1 108 ? -14.393 5.411 17.686 1.00 92.38 108 ALA A O 1
ATOM 887 N N . VAL A 1 109 ? -13.986 5.055 15.505 1.00 90.19 109 VAL A N 1
ATOM 888 C CA . VAL A 1 109 ? -14.687 3.764 15.440 1.00 90.19 109 VAL A CA 1
ATOM 889 C C . VAL A 1 109 ? -13.974 2.701 16.281 1.00 90.19 109 VAL A C 1
ATOM 891 O O . VAL A 1 109 ? -14.620 1.966 17.026 1.00 90.19 109 VAL A O 1
ATOM 894 N N . GLU A 1 110 ? -12.642 2.628 16.210 1.00 92.81 110 GLU A N 1
ATOM 895 C CA . GLU A 1 110 ? -11.846 1.689 17.012 1.00 92.81 110 GLU A CA 1
ATOM 896 C C . GLU A 1 110 ? -12.000 1.948 18.510 1.00 92.81 110 GLU A C 1
ATOM 898 O O . GLU A 1 110 ? -12.233 1.015 19.278 1.00 92.81 110 GLU A O 1
ATOM 903 N N . GLN A 1 111 ? -11.938 3.213 18.925 1.00 90.31 111 GLN A N 1
ATOM 904 C CA . GLN A 1 111 ? -12.169 3.599 20.311 1.00 90.31 111 GLN A CA 1
ATOM 905 C C . GLN A 1 111 ? -13.581 3.216 20.768 1.00 90.31 111 GLN A C 1
ATOM 907 O O . GLN A 1 111 ? -13.740 2.642 21.845 1.00 90.31 111 GLN A O 1
ATOM 912 N N . TRP A 1 112 ? -14.592 3.458 19.933 1.00 91.50 112 TRP A N 1
ATOM 913 C CA . TRP A 1 112 ? -15.963 3.068 20.240 1.00 91.50 112 TRP A CA 1
ATOM 914 C C . TRP A 1 112 ? -16.095 1.553 20.464 1.00 91.50 112 TRP A C 1
ATOM 916 O O . TRP A 1 112 ? -16.697 1.126 21.449 1.00 91.50 112 TRP A O 1
ATOM 926 N N . PHE A 1 113 ? -15.473 0.717 19.623 1.00 88.88 113 PHE A N 1
ATOM 927 C CA . PHE A 1 113 ? -15.459 -0.736 19.840 1.00 88.88 113 PHE A CA 1
ATOM 928 C C . PHE A 1 113 ? -14.779 -1.139 21.153 1.00 88.88 113 PHE A C 1
ATOM 930 O O . PHE A 1 113 ? -15.259 -2.045 21.843 1.00 88.88 113 PHE A O 1
ATOM 937 N N . MET A 1 114 ? -13.693 -0.460 21.529 1.00 87.81 114 MET A N 1
ATOM 938 C CA . MET A 1 114 ? -13.016 -0.702 22.804 1.00 87.81 114 MET A CA 1
ATOM 939 C C . MET A 1 114 ? -13.933 -0.376 23.989 1.00 87.81 114 MET A C 1
ATOM 941 O O . MET A 1 114 ? -14.059 -1.194 24.902 1.00 87.81 114 MET A O 1
ATOM 945 N N . GLU A 1 115 ? -14.645 0.750 23.949 1.00 86.50 115 GLU A N 1
ATOM 946 C CA . GLU A 1 115 ? -15.612 1.146 24.981 1.00 86.50 115 GLU A CA 1
ATOM 947 C C . GLU A 1 115 ? -16.780 0.147 25.091 1.00 86.50 115 GLU A C 1
ATOM 949 O O . GLU A 1 115 ? -17.165 -0.248 26.197 1.00 86.50 115 GLU A O 1
ATOM 954 N N . GLN A 1 116 ? -17.288 -0.357 23.959 1.00 81.31 116 GLN A N 1
ATOM 955 C CA . GLN A 1 116 ? -18.328 -1.397 23.941 1.00 81.31 116 GLN A CA 1
ATOM 956 C C . GLN A 1 116 ? -17.862 -2.724 24.561 1.00 81.31 116 GLN A C 1
ATOM 958 O O . GLN A 1 116 ? -18.651 -3.427 25.199 1.00 81.31 116 GLN A O 1
ATOM 963 N N . SER A 1 117 ? -16.585 -3.080 24.393 1.00 76.12 117 SER A N 1
ATOM 964 C CA . SER A 1 117 ? -16.018 -4.306 24.966 1.00 76.12 117 SER A CA 1
ATOM 965 C C . SER A 1 117 ? -15.846 -4.224 26.490 1.00 76.12 117 SER A C 1
ATOM 967 O O . SER A 1 117 ? -16.054 -5.217 27.187 1.00 76.12 117 SER A O 1
ATOM 969 N N . GLN A 1 118 ? -15.557 -3.029 27.019 1.00 68.06 118 GLN A N 1
ATOM 970 C CA . GLN A 1 118 ? -15.401 -2.778 28.456 1.00 68.06 118 GLN A CA 1
ATOM 971 C C . GLN A 1 118 ? -16.751 -2.671 29.187 1.00 68.06 118 GLN A C 1
ATOM 973 O O . GLN A 1 118 ? -16.861 -3.072 30.344 1.00 68.06 118 GLN A O 1
ATOM 978 N N . GLY A 1 119 ? -17.807 -2.194 28.517 1.00 57.12 119 GLY A N 1
ATOM 979 C CA . GLY A 1 119 ? -19.144 -2.051 29.108 1.00 57.12 119 GLY A CA 1
ATOM 980 C C . GLY A 1 119 ? -19.896 -3.367 29.370 1.00 57.12 119 GLY A C 1
ATOM 981 O O . GLY A 1 119 ? -20.895 -3.369 30.088 1.00 57.12 119 GLY A O 1
ATOM 982 N N . ARG A 1 120 ? -19.436 -4.501 28.820 1.00 51.22 120 ARG A N 1
ATOM 983 C CA . ARG A 1 120 ? -20.126 -5.804 28.919 1.00 51.22 120 ARG A CA 1
ATOM 984 C C . ARG A 1 120 ? -19.704 -6.682 30.106 1.00 51.22 120 ARG A C 1
ATOM 986 O O . ARG A 1 120 ? -20.372 -7.678 30.363 1.00 51.22 120 ARG A O 1
ATOM 993 N N . THR A 1 121 ? -18.672 -6.318 30.873 1.00 47.44 121 THR A N 1
ATOM 994 C CA . THR A 1 121 ? -18.220 -7.093 32.053 1.00 47.44 121 THR A CA 1
ATOM 995 C C . THR A 1 121 ? -18.817 -6.629 33.390 1.00 47.44 121 THR A C 1
ATOM 997 O O . THR A 1 121 ? -18.449 -7.150 34.439 1.00 47.44 121 THR A O 1
ATOM 1000 N N . GLY A 1 122 ? -19.755 -5.678 33.385 1.00 47.91 122 GLY A N 1
ATOM 1001 C CA . GLY A 1 122 ? -20.469 -5.216 34.581 1.00 47.91 122 GLY A CA 1
ATOM 1002 C C . GLY A 1 122 ? -21.883 -5.787 34.669 1.00 47.91 122 GLY A C 1
ATOM 1003 O O . GLY A 1 122 ? -22.855 -5.065 34.454 1.00 47.91 122 GLY A O 1
ATOM 1004 N N . THR A 1 123 ? -22.028 -7.081 34.962 1.00 40.97 123 THR A N 1
ATOM 1005 C CA . THR A 1 123 ? -23.344 -7.657 35.273 1.00 40.97 123 THR A CA 1
ATOM 1006 C C . THR A 1 123 ? -23.915 -7.014 36.533 1.00 40.97 123 THR A C 1
ATOM 1008 O O . THR A 1 123 ? -23.341 -7.119 37.616 1.00 40.97 123 THR A O 1
ATOM 1011 N N . LYS A 1 124 ? -25.071 -6.370 36.361 1.00 51.25 124 LYS A N 1
ATOM 1012 C CA . LYS A 1 124 ? -25.980 -5.895 37.404 1.00 51.25 124 LYS A CA 1
ATOM 1013 C C . LYS A 1 124 ? -26.209 -6.981 38.462 1.00 51.25 124 LYS A C 1
ATOM 1015 O O . LYS A 1 124 ? -26.686 -8.062 38.126 1.00 51.25 124 LYS A O 1
ATOM 1020 N N . SER A 1 125 ? -25.955 -6.665 39.728 1.00 40.53 125 SER A N 1
ATOM 1021 C CA . SER A 1 125 ? -26.611 -7.327 40.854 1.00 40.53 125 SER A CA 1
ATOM 1022 C C . SER A 1 125 ? -27.593 -6.345 41.490 1.00 40.53 125 SER A C 1
ATOM 1024 O O . SER A 1 125 ? -27.217 -5.382 42.156 1.00 40.53 125 SER A O 1
ATOM 1026 N N . ASP A 1 126 ? -28.880 -6.586 41.253 1.00 43.41 126 ASP A N 1
ATOM 1027 C CA . ASP A 1 126 ? -29.940 -6.075 42.114 1.00 43.41 126 ASP A CA 1
ATOM 1028 C C . ASP A 1 126 ? -29.891 -6.837 43.441 1.00 43.41 126 ASP A C 1
ATOM 1030 O O . ASP A 1 126 ? -29.886 -8.070 43.456 1.00 43.41 126 ASP A O 1
ATOM 1034 N N . GLY A 1 127 ? -29.901 -6.115 44.563 1.00 44.22 127 GLY A N 1
ATOM 1035 C CA . GLY A 1 127 ? -30.214 -6.727 45.853 1.00 44.22 127 GLY A CA 1
ATOM 1036 C C . GLY A 1 127 ? -29.565 -6.098 47.080 1.00 44.22 127 GLY A C 1
ATOM 1037 O O . GLY A 1 127 ? -28.525 -6.549 47.536 1.00 44.22 127 GLY A O 1
ATOM 1038 N N . LYS A 1 128 ? -30.316 -5.180 47.699 1.00 40.28 128 LYS A N 1
ATOM 1039 C CA . LYS A 1 128 ? -30.313 -4.826 49.134 1.00 40.28 128 LYS A CA 1
ATOM 1040 C C . LYS A 1 128 ? -29.127 -4.024 49.690 1.00 40.28 128 LYS A C 1
ATOM 1042 O O . LYS A 1 128 ? -28.120 -4.539 50.154 1.00 40.28 128 LYS A O 1
ATOM 1047 N N . SER A 1 129 ? -29.409 -2.724 49.796 1.00 48.09 129 SER A N 1
ATOM 1048 C CA . SER A 1 129 ? -29.058 -1.812 50.893 1.00 48.09 129 SER A CA 1
ATOM 1049 C C . SER A 1 129 ? -28.447 -2.470 52.140 1.00 48.09 129 SER A C 1
ATOM 1051 O O . SER A 1 129 ? -29.174 -2.983 52.990 1.00 48.09 129 SER A O 1
ATOM 1053 N N . VAL A 1 130 ? -27.144 -2.262 52.333 1.00 41.94 130 VAL A N 1
ATOM 1054 C CA . VAL A 1 130 ? -26.563 -1.983 53.650 1.00 41.94 130 VAL A CA 1
ATOM 1055 C C . VAL A 1 130 ? -25.579 -0.827 53.483 1.00 41.94 130 VAL A C 1
ATOM 1057 O O . VAL A 1 130 ? -24.637 -0.888 52.699 1.00 41.94 130 VAL A O 1
ATOM 1060 N N . ARG A 1 131 ? -25.824 0.259 54.222 1.00 47.22 131 ARG A N 1
ATOM 1061 C CA . ARG A 1 131 ? -24.875 1.359 54.411 1.00 47.22 131 ARG A CA 1
ATOM 1062 C C . ARG A 1 131 ? -23.566 0.793 54.974 1.00 47.22 131 ARG A C 1
ATOM 1064 O O . ARG A 1 131 ? -23.501 0.493 56.160 1.00 47.22 131 ARG A O 1
ATOM 1071 N N . SER A 1 132 ? -22.509 0.759 54.171 1.00 41.81 132 SER A N 1
ATOM 1072 C CA . SER A 1 132 ? -21.135 0.728 54.674 1.00 41.81 132 SER A CA 1
ATOM 1073 C C . SER A 1 132 ? -20.333 1.844 54.017 1.00 41.81 132 SER A C 1
ATOM 1075 O O . SER A 1 132 ? -19.941 1.785 52.855 1.00 41.81 132 SER A O 1
ATOM 1077 N N . ARG A 1 133 ? -20.121 2.901 54.797 1.00 53.66 133 ARG A N 1
ATOM 1078 C CA . ARG A 1 133 ? -19.189 3.986 54.512 1.00 53.66 133 ARG A CA 1
ATOM 1079 C C . ARG A 1 133 ? -17.773 3.443 54.718 1.00 53.66 133 ARG A C 1
ATOM 1081 O O . ARG A 1 133 ? -17.299 3.445 55.846 1.00 53.66 133 ARG A O 1
ATOM 1088 N N . VAL A 1 134 ? -17.103 3.023 53.647 1.00 43.56 134 VAL A N 1
ATOM 1089 C CA . VAL A 1 134 ? -15.636 2.908 53.600 1.00 43.56 134 VAL A CA 1
ATOM 1090 C C . VAL A 1 134 ? -15.171 3.403 52.235 1.00 43.56 134 VAL A C 1
ATOM 1092 O O . VAL A 1 134 ? -15.466 2.812 51.204 1.00 43.56 134 VAL A O 1
ATOM 1095 N N . LYS A 1 135 ? -14.480 4.544 52.242 1.00 54.34 135 LYS A N 1
ATOM 1096 C CA . LYS A 1 135 ? -13.793 5.115 51.083 1.00 54.34 135 LYS A CA 1
ATOM 1097 C C . LYS A 1 135 ? -12.544 4.282 50.796 1.00 54.34 135 LYS A C 1
ATOM 1099 O O . LYS A 1 135 ? -11.722 4.184 51.697 1.00 54.34 135 LYS A O 1
ATOM 1104 N N . THR A 1 136 ? -12.374 3.773 49.574 1.00 48.62 136 THR A N 1
ATOM 1105 C CA . THR A 1 136 ? -11.058 3.445 48.974 1.00 48.62 136 THR A CA 1
ATOM 1106 C C . THR A 1 136 ? -11.130 3.416 47.430 1.00 48.62 136 THR A C 1
ATOM 1108 O O . THR A 1 136 ? -10.812 2.421 46.793 1.00 48.62 136 THR A O 1
ATOM 1111 N N . ASP A 1 137 ? -11.483 4.541 46.796 1.00 43.75 137 ASP A N 1
ATOM 1112 C CA . ASP A 1 137 ? -11.409 4.733 45.328 1.00 43.75 137 ASP A CA 1
ATOM 1113 C C . ASP A 1 137 ? -10.008 5.172 44.852 1.00 43.75 137 ASP A C 1
ATOM 1115 O O . ASP A 1 137 ? -9.845 6.159 44.141 1.00 43.75 137 ASP A O 1
ATOM 1119 N N . VAL A 1 138 ? -8.956 4.462 45.270 1.00 50.72 138 VAL A N 1
ATOM 1120 C CA . VAL A 1 138 ? -7.579 4.723 44.784 1.00 50.72 138 VAL A CA 1
ATOM 1121 C C . VAL A 1 138 ? -6.992 3.509 44.048 1.00 50.72 138 VAL A C 1
ATOM 1123 O O . VAL A 1 138 ? -6.057 3.642 43.263 1.00 50.72 138 VAL A O 1
ATOM 1126 N N . SER A 1 139 ? -7.577 2.317 44.216 1.00 49.44 139 SER A N 1
ATOM 1127 C CA . SER A 1 139 ? -7.065 1.066 43.629 1.00 49.44 139 SER A CA 1
ATOM 1128 C C . SER A 1 139 ? -7.463 0.853 42.153 1.00 49.44 139 SER A C 1
ATOM 1130 O O . SER A 1 139 ? -6.706 0.251 41.385 1.00 49.44 139 SER A O 1
ATOM 1132 N N . SER A 1 140 ? -8.602 1.398 41.713 1.00 53.22 140 SER A N 1
ATOM 1133 C CA . SER A 1 140 ? -9.109 1.247 40.338 1.00 53.22 140 SER A CA 1
ATOM 1134 C C . SER A 1 140 ? -8.342 2.096 39.316 1.00 53.22 140 SER A C 1
ATOM 1136 O O . SER A 1 140 ? -8.085 1.637 38.204 1.00 53.22 140 SER A O 1
ATOM 1138 N N . HIS A 1 141 ? -7.893 3.293 39.702 1.00 51.69 141 HIS A N 1
ATOM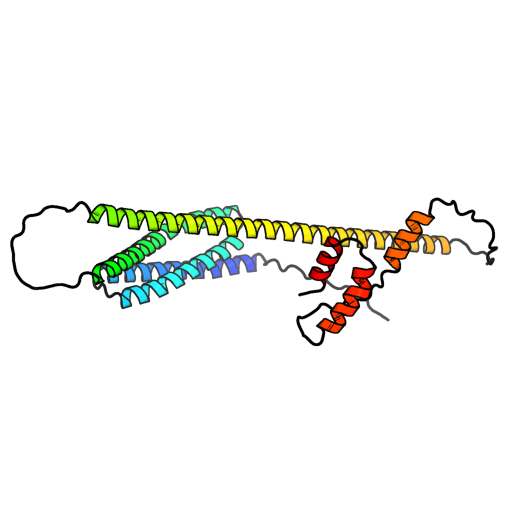 1139 C CA . HIS A 1 141 ? -7.179 4.202 38.800 1.00 51.69 141 HIS A CA 1
ATOM 1140 C C . HIS A 1 141 ? -5.754 3.721 38.482 1.00 51.69 141 HIS A C 1
ATOM 1142 O O . HIS A 1 141 ? -5.312 3.821 37.342 1.00 51.69 141 HIS A O 1
ATOM 1148 N N . VAL A 1 142 ? -5.055 3.138 39.464 1.00 56.91 142 VAL A N 1
ATOM 1149 C CA . VAL A 1 142 ? -3.703 2.572 39.281 1.00 56.91 142 VAL A CA 1
ATOM 1150 C C . VAL A 1 142 ? -3.734 1.336 38.380 1.00 56.91 142 VAL A C 1
ATOM 1152 O O . VAL A 1 142 ? -2.828 1.132 37.576 1.00 56.91 142 VAL A O 1
ATOM 1155 N N . SER A 1 143 ? -4.787 0.524 38.485 1.00 56.72 143 SER A N 1
ATOM 1156 C CA . SER A 1 143 ? -4.946 -0.686 37.671 1.00 56.72 143 SER A CA 1
ATOM 1157 C C . SER A 1 143 ? -5.247 -0.352 36.208 1.00 56.72 143 SER A C 1
ATOM 1159 O O . SER A 1 143 ? -4.657 -0.948 35.314 1.00 56.72 143 SER A O 1
ATOM 1161 N N . ILE A 1 144 ? -6.096 0.649 35.954 1.00 66.62 144 ILE A N 1
ATOM 1162 C CA . ILE A 1 144 ? -6.384 1.137 34.597 1.00 66.62 144 ILE A CA 1
ATOM 1163 C C . ILE A 1 144 ? -5.136 1.755 33.961 1.00 66.62 144 ILE A C 1
ATOM 1165 O O . ILE A 1 144 ? -4.826 1.473 32.805 1.00 66.62 144 ILE A O 1
ATOM 1169 N N . GLU A 1 145 ? -4.399 2.572 34.711 1.00 67.00 145 GLU A N 1
ATOM 1170 C CA . GLU A 1 145 ? -3.207 3.227 34.175 1.00 67.00 145 GLU A CA 1
ATOM 1171 C C . GLU A 1 145 ? -2.076 2.225 33.908 1.00 67.00 145 GLU A C 1
ATOM 1173 O O . GLU A 1 145 ? -1.376 2.345 32.907 1.00 67.00 145 GLU A O 1
ATOM 1178 N N . ARG A 1 146 ? -1.968 1.165 34.724 1.00 73.62 146 ARG A N 1
ATOM 1179 C CA . ARG A 1 146 ? -1.061 0.041 34.461 1.00 73.62 146 ARG A CA 1
ATOM 1180 C C . ARG A 1 146 ? -1.424 -0.701 33.172 1.00 73.62 146 ARG A C 1
ATOM 1182 O O . ARG A 1 146 ? -0.536 -0.975 32.380 1.00 73.62 146 ARG A O 1
ATOM 1189 N N . VAL A 1 147 ? -2.709 -0.966 32.924 1.00 77.00 147 VAL A N 1
ATOM 1190 C CA . VAL A 1 147 ? -3.159 -1.640 31.690 1.00 77.00 147 VAL A CA 1
ATOM 1191 C C . VAL A 1 147 ? -2.877 -0.792 30.443 1.00 77.00 147 VAL A C 1
ATOM 1193 O O . VAL A 1 147 ? -2.423 -1.324 29.431 1.00 77.00 147 VAL A O 1
ATOM 1196 N N . LYS A 1 148 ? -3.081 0.531 30.508 1.00 82.19 148 LYS A N 1
ATOM 1197 C CA . LYS A 1 148 ? -2.722 1.446 29.408 1.00 82.19 148 LYS A CA 1
ATOM 1198 C C . LYS A 1 148 ? -1.217 1.476 29.147 1.00 82.19 148 LYS A C 1
ATOM 1200 O O . LYS A 1 148 ? -0.792 1.521 27.993 1.00 82.19 148 LYS A O 1
ATOM 1205 N N . GLU A 1 149 ? -0.415 1.461 30.209 1.00 74.00 149 GLU A N 1
ATOM 1206 C CA . GLU A 1 149 ? 1.042 1.447 30.096 1.00 74.00 149 GLU A CA 1
ATOM 1207 C C . GLU A 1 149 ? 1.553 0.108 29.539 1.00 74.00 149 GLU A C 1
ATOM 1209 O O . GLU A 1 149 ? 2.417 0.094 28.662 1.00 74.00 149 GLU A O 1
ATOM 1214 N N . ASP A 1 150 ? 0.957 -1.015 29.950 1.00 78.38 150 ASP A N 1
ATOM 1215 C CA . ASP A 1 150 ? 1.266 -2.341 29.407 1.00 78.38 150 ASP A CA 1
ATOM 1216 C C . ASP A 1 150 ? 0.917 -2.435 27.911 1.00 78.38 150 ASP A C 1
ATOM 1218 O O . ASP A 1 150 ? 1.702 -2.973 27.126 1.00 78.38 150 ASP A O 1
ATOM 1222 N N . GLN A 1 151 ? -0.201 -1.838 27.481 1.00 83.12 151 GLN A N 1
ATOM 1223 C CA . GLN A 1 151 ? -0.550 -1.739 26.062 1.00 83.12 151 GLN A CA 1
ATOM 1224 C C . GLN A 1 151 ? 0.469 -0.896 25.282 1.00 83.12 151 GLN A C 1
ATOM 1226 O O . GLN A 1 151 ? 0.967 -1.340 24.247 1.00 83.12 151 GLN A O 1
ATOM 1231 N N . ARG A 1 152 ? 0.840 0.291 25.782 1.00 89.25 152 ARG A N 1
ATOM 1232 C CA . ARG A 1 152 ? 1.876 1.128 25.148 1.00 89.25 152 ARG A CA 1
ATOM 1233 C C . ARG A 1 152 ? 3.203 0.393 25.019 1.00 89.25 152 ARG A C 1
ATOM 1235 O O . ARG A 1 152 ? 3.860 0.481 23.983 1.00 89.25 152 ARG A O 1
ATOM 1242 N N . LYS A 1 153 ? 3.596 -0.351 26.052 1.00 89.75 153 LYS A N 1
ATOM 1243 C CA . LYS A 1 153 ? 4.811 -1.164 26.032 1.00 89.75 153 LYS A CA 1
ATOM 1244 C C . LYS A 1 153 ? 4.732 -2.260 24.969 1.00 89.75 153 LYS A C 1
ATOM 1246 O O . LYS A 1 153 ? 5.702 -2.450 24.238 1.00 89.75 153 LYS A O 1
ATOM 1251 N N . ALA A 1 154 ? 3.593 -2.938 24.840 1.00 81.81 154 ALA A N 1
ATOM 1252 C CA . ALA A 1 154 ? 3.377 -3.944 23.801 1.00 81.81 154 ALA A CA 1
ATOM 1253 C C . ALA A 1 154 ? 3.435 -3.337 22.386 1.00 81.81 154 ALA A C 1
ATOM 1255 O O . ALA A 1 154 ? 4.092 -3.890 21.506 1.00 81.81 154 ALA A O 1
ATOM 1256 N N . GLU A 1 155 ? 2.835 -2.163 22.174 1.00 86.94 155 GLU A N 1
ATOM 1257 C CA . GLU A 1 155 ? 2.901 -1.442 20.895 1.00 86.94 155 GLU A CA 1
ATOM 1258 C C . GLU A 1 155 ? 4.334 -1.008 20.543 1.00 86.94 155 GLU A C 1
ATOM 1260 O O . GLU A 1 155 ? 4.762 -1.137 19.393 1.00 86.94 155 GLU A O 1
ATOM 1265 N N . LEU A 1 156 ? 5.105 -0.527 21.524 1.00 90.38 156 LEU A N 1
ATOM 1266 C CA . LEU A 1 156 ? 6.510 -0.160 21.332 1.00 90.38 156 LEU A CA 1
ATOM 1267 C C . LEU A 1 156 ? 7.381 -1.373 20.994 1.00 90.38 156 LEU A C 1
ATOM 1269 O O . LEU A 1 156 ? 8.232 -1.275 20.109 1.00 90.38 156 LEU A O 1
ATOM 1273 N N . LEU A 1 157 ? 7.149 -2.515 21.645 1.00 90.75 157 LEU A N 1
ATOM 1274 C CA . LEU A 1 157 ? 7.837 -3.767 21.328 1.00 90.75 157 LEU A CA 1
ATOM 1275 C C . LEU A 1 157 ? 7.488 -4.255 19.917 1.00 90.75 157 LEU A C 1
ATOM 1277 O O . LEU A 1 157 ? 8.394 -4.565 19.145 1.00 90.75 157 LEU A O 1
ATOM 1281 N N . GLY A 1 158 ? 6.211 -4.208 19.528 1.00 87.25 158 GLY A N 1
ATOM 1282 C CA . GLY A 1 158 ? 5.786 -4.544 18.166 1.00 87.25 158 GLY A CA 1
ATOM 1283 C C . GLY A 1 158 ? 6.429 -3.638 17.111 1.00 87.25 158 GLY A C 1
ATOM 1284 O O . GLY A 1 158 ? 6.924 -4.112 16.088 1.00 87.25 158 GLY A O 1
ATOM 1285 N N . ARG A 1 159 ? 6.523 -2.327 17.378 1.00 89.56 159 ARG A N 1
ATOM 1286 C CA . ARG A 1 159 ? 7.256 -1.394 16.505 1.00 89.56 159 ARG A CA 1
ATOM 1287 C C . ARG A 1 159 ? 8.749 -1.711 16.447 1.00 89.56 159 ARG A C 1
ATOM 1289 O O . ARG A 1 159 ? 9.334 -1.642 15.368 1.00 89.56 159 ARG A O 1
ATOM 1296 N N . GLN A 1 160 ? 9.370 -2.064 17.571 1.00 90.06 160 GLN A N 1
ATOM 1297 C CA . GLN A 1 160 ? 10.783 -2.443 17.617 1.00 90.06 160 GLN A CA 1
ATOM 1298 C C . GLN A 1 160 ? 11.058 -3.697 16.774 1.00 90.06 160 GLN A C 1
ATOM 1300 O O . GLN A 1 160 ? 12.041 -3.733 16.032 1.00 90.06 160 GLN A O 1
ATOM 1305 N N . GLU A 1 161 ? 10.198 -4.710 16.855 1.00 88.56 161 GLU A N 1
ATOM 1306 C CA . GLU A 1 161 ? 10.306 -5.927 16.047 1.00 88.56 161 GLU A CA 1
ATOM 1307 C C . GLU A 1 161 ? 10.097 -5.644 14.560 1.00 88.56 161 GLU A C 1
ATOM 1309 O O . GLU A 1 161 ? 10.907 -6.077 13.741 1.00 88.56 161 GLU A O 1
ATOM 1314 N N . ALA A 1 162 ? 9.100 -4.828 14.208 1.00 90.06 162 ALA A N 1
ATOM 1315 C CA . ALA A 1 162 ? 8.886 -4.397 12.830 1.00 90.06 162 ALA A CA 1
ATOM 1316 C C . ALA A 1 162 ? 10.101 -3.637 12.267 1.00 90.06 162 ALA A C 1
ATOM 1318 O O . ALA A 1 162 ? 10.486 -3.843 11.115 1.00 90.06 162 ALA A O 1
ATOM 1319 N N . PHE A 1 163 ? 10.758 -2.792 13.071 1.00 90.81 163 PHE A N 1
ATOM 1320 C CA . PHE A 1 163 ? 12.000 -2.132 12.660 1.00 90.81 163 PHE A CA 1
ATOM 1321 C C . PHE A 1 163 ? 13.153 -3.117 12.462 1.00 90.81 163 PHE A C 1
ATOM 1323 O O . PHE A 1 163 ? 13.894 -2.983 11.488 1.00 90.81 163 PHE A O 1
ATOM 1330 N N . LYS A 1 164 ? 13.298 -4.122 13.335 1.00 94.00 164 LYS A N 1
ATOM 1331 C CA . LYS A 1 164 ? 14.305 -5.180 13.155 1.00 94.00 164 LYS A CA 1
ATOM 1332 C C . LYS A 1 164 ? 14.061 -5.957 11.861 1.00 94.00 164 LYS A C 1
ATOM 1334 O O . LYS A 1 164 ? 15.000 -6.113 11.091 1.00 94.00 164 LYS A O 1
ATOM 1339 N N . GLN A 1 165 ? 12.817 -6.350 11.585 1.00 89.88 165 GLN A N 1
ATOM 1340 C CA . GLN A 1 165 ? 12.447 -7.039 10.344 1.00 89.88 165 GLN A CA 1
ATOM 1341 C C . GLN A 1 165 ? 12.698 -6.172 9.102 1.00 89.88 165 GLN A C 1
ATOM 1343 O O . GLN A 1 165 ? 13.249 -6.640 8.109 1.00 89.88 165 GLN A O 1
ATOM 1348 N N . LYS A 1 166 ? 12.362 -4.876 9.149 1.00 87.50 166 LYS A N 1
ATOM 1349 C CA . LYS A 1 166 ? 12.696 -3.948 8.056 1.00 87.50 166 LYS A CA 1
ATOM 1350 C C . LYS A 1 166 ? 14.204 -3.866 7.820 1.00 87.50 166 LYS A C 1
ATOM 1352 O O . LYS A 1 166 ? 14.632 -3.806 6.670 1.00 87.50 166 LYS A O 1
ATOM 1357 N N . ARG A 1 167 ? 15.005 -3.880 8.890 1.00 90.00 167 ARG A N 1
ATOM 1358 C CA . ARG A 1 167 ? 16.467 -3.850 8.791 1.00 90.00 167 ARG A CA 1
ATOM 1359 C C . ARG A 1 167 ? 17.022 -5.130 8.171 1.00 90.00 167 ARG A C 1
ATOM 1361 O O . ARG A 1 167 ? 17.832 -5.033 7.259 1.00 90.00 167 ARG A O 1
ATOM 1368 N N . THR A 1 168 ? 16.547 -6.302 8.594 1.00 90.75 168 THR A N 1
ATOM 1369 C CA . THR A 1 168 ? 16.989 -7.581 8.014 1.00 90.75 168 THR A CA 1
ATOM 1370 C C . THR A 1 168 ? 16.631 -7.672 6.534 1.00 90.75 168 THR A C 1
ATOM 1372 O O . THR A 1 168 ? 17.482 -8.021 5.727 1.00 90.75 168 THR A O 1
ATOM 1375 N N . ILE A 1 169 ? 15.422 -7.250 6.146 1.00 88.06 169 ILE A N 1
ATOM 1376 C CA . ILE A 1 169 ? 15.018 -7.202 4.731 1.00 88.06 169 ILE A CA 1
ATOM 1377 C C . ILE A 1 169 ? 15.931 -6.262 3.926 1.00 88.06 169 ILE A C 1
ATOM 1379 O O . ILE A 1 169 ? 16.283 -6.564 2.787 1.00 88.06 169 ILE A O 1
ATOM 1383 N N . ALA A 1 170 ? 16.326 -5.116 4.488 1.00 89.38 170 ALA A N 1
ATOM 1384 C CA . ALA A 1 170 ? 17.242 -4.193 3.820 1.00 89.38 170 ALA A CA 1
ATOM 1385 C C . ALA A 1 170 ? 18.654 -4.786 3.656 1.00 89.38 170 ALA A C 1
ATOM 1387 O O . ALA A 1 170 ? 19.245 -4.659 2.583 1.00 89.38 170 ALA A O 1
ATOM 1388 N N . GLU A 1 171 ? 19.171 -5.462 4.685 1.00 90.62 171 GLU A N 1
ATOM 1389 C CA . GLU A 1 171 ? 20.460 -6.166 4.651 1.00 90.62 171 GLU A CA 1
ATOM 1390 C C . GLU A 1 171 ? 20.451 -7.303 3.609 1.00 90.62 171 GLU A C 1
ATOM 1392 O O . GLU A 1 171 ? 21.389 -7.433 2.820 1.00 90.62 171 GLU A O 1
ATOM 1397 N N . GLU A 1 172 ? 19.368 -8.079 3.527 1.00 91.12 172 GLU A N 1
ATOM 1398 C CA . GLU A 1 172 ? 19.201 -9.134 2.520 1.00 91.12 172 GLU A CA 1
ATOM 1399 C C . GLU A 1 172 ? 19.102 -8.576 1.098 1.00 91.12 172 GLU A C 1
ATOM 1401 O O . GLU A 1 172 ? 19.753 -9.092 0.188 1.00 91.12 172 GLU A O 1
ATOM 1406 N N . LYS A 1 173 ? 18.356 -7.482 0.898 1.00 89.88 173 LYS A N 1
ATOM 1407 C CA . LYS A 1 173 ? 18.304 -6.788 -0.398 1.00 89.88 173 LYS A CA 1
ATOM 1408 C C . LYS A 1 173 ? 19.678 -6.278 -0.823 1.00 89.88 173 LYS A C 1
ATOM 1410 O O . LYS A 1 173 ? 20.024 -6.383 -1.996 1.00 89.88 173 LYS A O 1
ATOM 1415 N N . LEU A 1 174 ? 20.463 -5.737 0.109 1.00 90.75 174 LEU A N 1
ATOM 1416 C CA . LEU A 1 174 ? 21.824 -5.286 -0.180 1.00 90.75 174 LEU A CA 1
ATOM 1417 C C . LEU A 1 174 ? 22.722 -6.463 -0.584 1.00 90.75 174 LEU A C 1
ATOM 1419 O O . LEU A 1 174 ? 23.468 -6.367 -1.556 1.00 90.75 174 LEU A O 1
ATOM 1423 N N . ARG A 1 175 ? 22.608 -7.592 0.120 1.00 91.31 175 ARG A N 1
ATOM 1424 C CA . ARG A 1 175 ? 23.347 -8.816 -0.206 1.00 91.31 175 ARG A CA 1
ATOM 1425 C C . ARG A 1 175 ? 22.975 -9.369 -1.581 1.00 91.31 175 ARG A C 1
ATOM 1427 O O . ARG A 1 175 ? 23.859 -9.830 -2.299 1.00 91.31 175 ARG A O 1
ATOM 1434 N N . LEU A 1 176 ? 21.693 -9.321 -1.947 1.00 89.38 176 LEU A N 1
ATOM 1435 C CA . LEU A 1 176 ? 21.229 -9.750 -3.264 1.00 89.38 176 LEU A CA 1
ATOM 1436 C C . LEU A 1 176 ? 21.828 -8.876 -4.373 1.00 89.38 176 LEU A C 1
ATOM 1438 O O . LEU A 1 176 ? 22.405 -9.420 -5.307 1.00 89.38 176 LEU A O 1
ATOM 1442 N N . LYS A 1 177 ? 21.800 -7.546 -4.216 1.00 89.56 177 LYS A N 1
ATOM 1443 C CA . LYS A 1 177 ? 22.411 -6.612 -5.179 1.00 89.56 177 LYS A CA 1
ATOM 1444 C C . LYS A 1 177 ? 23.902 -6.867 -5.391 1.00 89.56 177 LYS A C 1
ATOM 1446 O O . LYS A 1 177 ? 24.365 -6.884 -6.523 1.00 89.56 177 LYS A O 1
ATOM 1451 N N . LEU A 1 178 ? 24.648 -7.108 -4.312 1.00 91.38 178 LEU A N 1
ATOM 1452 C CA . LEU A 1 178 ? 26.080 -7.406 -4.408 1.00 91.38 178 LEU A CA 1
ATOM 1453 C C . LEU A 1 178 ? 26.345 -8.727 -5.148 1.00 91.38 178 LEU A C 1
ATOM 1455 O O . LEU A 1 178 ? 27.343 -8.861 -5.852 1.00 91.38 178 LEU A O 1
ATOM 1459 N N . LYS A 1 179 ? 25.447 -9.709 -5.009 1.00 92.69 179 LYS A N 1
ATOM 1460 C CA . LYS A 1 179 ? 25.528 -10.964 -5.762 1.00 92.69 179 LYS A CA 1
ATOM 1461 C C . LYS A 1 179 ? 25.256 -10.746 -7.255 1.00 92.69 179 LYS A C 1
ATOM 1463 O O . LYS A 1 179 ? 26.009 -11.275 -8.06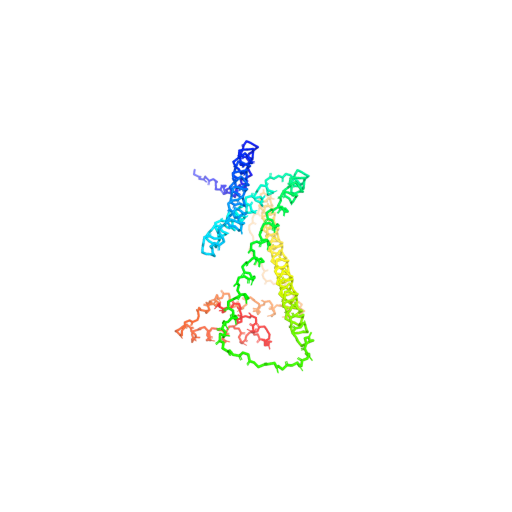3 1.00 92.69 179 LYS A O 1
ATOM 1468 N N . GLU A 1 180 ? 24.222 -9.978 -7.599 1.00 87.69 180 GLU A N 1
ATOM 1469 C CA . GLU A 1 180 ? 23.899 -9.621 -8.991 1.00 87.69 180 GLU A CA 1
ATOM 1470 C C . GLU A 1 180 ? 25.061 -8.864 -9.657 1.00 87.69 180 GLU A C 1
ATOM 1472 O O . GLU A 1 180 ? 25.442 -9.174 -10.781 1.00 87.69 180 GLU A O 1
ATOM 1477 N N . GLU A 1 181 ? 25.694 -7.928 -8.945 1.00 88.38 181 GLU A N 1
ATOM 1478 C CA . GLU A 1 181 ? 26.855 -7.185 -9.452 1.00 88.38 181 GLU A CA 1
ATOM 1479 C C . GLU A 1 181 ? 28.075 -8.090 -9.694 1.00 88.38 181 GLU A C 1
ATOM 1481 O O . GLU A 1 181 ? 28.745 -7.971 -10.721 1.00 88.38 181 GLU A O 1
ATOM 1486 N N . LEU A 1 182 ? 28.337 -9.048 -8.797 1.00 91.38 182 LEU A N 1
ATOM 1487 C CA . LEU A 1 182 ? 29.380 -10.055 -9.012 1.00 91.38 182 LEU A CA 1
ATOM 1488 C C . LEU A 1 182 ? 29.083 -10.942 -10.226 1.00 91.38 182 LEU A C 1
ATOM 1490 O O . LEU A 1 182 ? 30.003 -11.260 -10.975 1.00 91.38 182 LEU A O 1
ATOM 1494 N N . GLU A 1 183 ? 27.826 -11.332 -10.434 1.00 90.81 183 GLU A N 1
ATOM 1495 C CA . GLU A 1 183 ? 27.412 -12.132 -11.589 1.00 90.81 183 GLU A CA 1
ATOM 1496 C C . GLU A 1 183 ? 27.664 -11.378 -12.902 1.00 90.81 183 GLU A C 1
ATOM 1498 O O . GLU A 1 183 ? 28.362 -11.896 -13.777 1.00 90.81 183 GLU A O 1
ATOM 1503 N N . ILE A 1 184 ? 27.245 -10.111 -12.983 1.00 91.12 184 ILE A N 1
ATOM 1504 C CA . ILE A 1 184 ? 27.528 -9.242 -14.135 1.00 91.12 184 ILE A CA 1
ATOM 1505 C C . ILE A 1 184 ? 29.039 -9.107 -14.358 1.00 91.12 184 ILE A C 1
ATOM 1507 O O . ILE A 1 184 ? 29.517 -9.259 -15.481 1.00 91.12 184 ILE A O 1
ATOM 1511 N N . GLN A 1 185 ? 29.828 -8.888 -13.302 1.00 90.50 185 GLN A N 1
ATOM 1512 C CA . GLN A 1 185 ? 31.281 -8.779 -13.437 1.00 90.50 185 GLN A CA 1
ATOM 1513 C C . GLN A 1 185 ? 31.912 -10.078 -13.954 1.00 90.50 185 GLN A C 1
ATOM 1515 O O . GLN A 1 185 ? 32.856 -10.043 -14.748 1.00 90.50 185 GLN A O 1
ATOM 1520 N N . THR A 1 186 ? 31.408 -11.237 -13.523 1.00 87.06 186 THR A N 1
ATOM 1521 C CA . THR A 1 186 ? 31.878 -12.522 -14.052 1.00 87.06 186 THR A CA 1
ATOM 1522 C C . THR A 1 186 ? 31.522 -12.694 -15.521 1.00 87.06 186 THR A C 1
ATOM 1524 O O . THR A 1 186 ? 32.362 -13.164 -16.287 1.00 87.06 186 THR A O 1
ATOM 1527 N N . GLU A 1 187 ? 30.331 -12.267 -15.935 1.00 89.31 187 GLU A N 1
ATOM 1528 C CA . GLU A 1 187 ? 29.905 -12.318 -17.329 1.00 89.31 187 GLU A CA 1
ATOM 1529 C C . GLU A 1 187 ? 30.751 -11.393 -18.215 1.00 89.31 187 GLU A C 1
ATOM 1531 O O . GLU A 1 187 ? 31.228 -11.831 -19.264 1.00 89.31 187 GLU A O 1
ATOM 1536 N N . ILE A 1 188 ? 31.055 -10.175 -17.745 1.00 90.31 188 ILE A N 1
ATOM 1537 C CA . ILE A 1 188 ? 32.001 -9.255 -18.396 1.00 90.31 188 ILE A CA 1
ATOM 1538 C C . ILE A 1 188 ? 33.363 -9.931 -18.565 1.00 90.31 188 ILE A C 1
ATOM 1540 O O . ILE A 1 188 ? 33.886 -9.993 -19.674 1.00 90.31 188 ILE A O 1
ATOM 1544 N N . ASN A 1 189 ? 33.919 -10.513 -17.501 1.00 89.75 189 ASN A N 1
ATOM 1545 C CA . ASN A 1 189 ? 35.232 -11.161 -17.560 1.00 89.75 189 ASN A CA 1
ATOM 1546 C C . ASN A 1 189 ? 35.253 -12.354 -18.535 1.00 89.75 189 ASN A C 1
ATOM 1548 O O . ASN A 1 189 ? 36.245 -12.577 -19.234 1.00 89.75 189 ASN A O 1
ATOM 1552 N N . VAL A 1 190 ? 34.169 -13.133 -18.589 1.00 89.81 190 VAL A N 1
ATOM 1553 C CA . VAL A 1 190 ? 34.016 -14.236 -19.549 1.00 89.81 190 VAL A CA 1
ATOM 1554 C C . VAL A 1 190 ? 33.925 -13.698 -20.976 1.00 89.81 190 VAL A C 1
ATOM 1556 O O . VAL A 1 190 ? 34.551 -14.260 -21.877 1.00 89.81 190 VAL A O 1
ATOM 1559 N N . SER A 1 191 ? 33.176 -12.618 -21.191 1.00 86.50 191 SER A N 1
ATOM 1560 C CA . SER A 1 191 ? 33.052 -11.961 -22.493 1.00 86.50 191 SER A CA 1
ATOM 1561 C C . SER A 1 191 ? 34.388 -11.384 -22.969 1.00 86.50 191 SER A C 1
ATOM 1563 O O . SER A 1 191 ? 34.799 -11.618 -24.107 1.00 86.50 191 SER A O 1
ATOM 1565 N N . ASP A 1 192 ? 35.140 -10.739 -22.078 1.00 90.06 192 ASP A N 1
ATOM 1566 C CA . ASP A 1 192 ? 36.486 -10.233 -22.349 1.00 90.06 192 ASP A CA 1
ATOM 1567 C C . ASP A 1 192 ? 37.447 -11.365 -22.718 1.00 90.06 192 ASP A C 1
ATOM 1569 O O . ASP A 1 192 ? 38.216 -11.254 -23.675 1.00 90.06 192 ASP A O 1
ATOM 1573 N N . ALA A 1 193 ? 37.399 -12.485 -21.991 1.00 86.62 193 ALA A N 1
ATOM 1574 C CA . ALA A 1 193 ? 38.212 -13.656 -22.302 1.00 86.62 193 ALA A CA 1
ATOM 1575 C C . ALA A 1 193 ? 37.872 -14.229 -23.687 1.00 86.62 193 ALA A C 1
ATOM 1577 O O . ALA A 1 193 ? 38.779 -14.511 -24.472 1.00 86.62 193 ALA A O 1
ATOM 1578 N N . LYS A 1 194 ? 36.579 -14.346 -24.022 1.00 88.00 194 LYS A N 1
ATOM 1579 C CA . LYS A 1 194 ? 36.125 -14.772 -25.356 1.00 88.00 194 LYS A CA 1
ATOM 1580 C C . LYS A 1 194 ? 36.603 -13.808 -26.441 1.00 88.00 194 LYS A C 1
ATOM 1582 O O . LYS A 1 194 ? 37.129 -14.256 -27.455 1.00 88.00 194 LYS A O 1
ATOM 1587 N N . SER A 1 195 ? 36.490 -12.505 -26.202 1.00 84.44 195 SER A N 1
ATOM 1588 C CA . SER A 1 195 ? 36.919 -11.461 -27.137 1.00 84.44 195 SER A CA 1
ATOM 1589 C C . SER A 1 195 ? 38.424 -11.516 -27.399 1.00 84.44 195 SER A C 1
ATOM 1591 O O . SER A 1 195 ? 38.853 -11.423 -28.545 1.00 84.44 195 SER A O 1
ATOM 1593 N N . ARG A 1 196 ? 39.243 -11.761 -26.367 1.00 88.69 196 ARG A N 1
ATOM 1594 C CA . ARG A 1 196 ? 40.696 -11.959 -26.526 1.00 88.69 196 ARG A CA 1
ATOM 1595 C C . ARG A 1 196 ? 41.031 -13.201 -27.348 1.00 88.69 196 ARG A C 1
ATOM 1597 O O . ARG A 1 196 ? 41.945 -13.148 -28.165 1.00 88.69 196 ARG A O 1
ATOM 1604 N N . ILE A 1 197 ? 40.305 -14.302 -27.145 1.00 85.75 197 ILE A N 1
ATOM 1605 C CA . ILE A 1 197 ? 40.483 -15.524 -27.942 1.00 85.75 197 ILE A CA 1
ATOM 1606 C C . ILE A 1 197 ? 40.117 -15.255 -29.402 1.00 85.75 197 ILE A C 1
ATOM 1608 O O . ILE A 1 197 ? 40.886 -15.613 -30.288 1.00 85.75 197 ILE A O 1
ATOM 1612 N N . LEU A 1 198 ? 38.989 -14.586 -29.658 1.00 78.31 198 LEU A N 1
ATOM 1613 C CA . LEU A 1 198 ? 38.574 -14.221 -31.013 1.00 78.31 198 LEU A CA 1
ATOM 1614 C C . LEU A 1 198 ? 39.593 -13.304 -31.692 1.00 78.31 198 LEU A C 1
ATOM 1616 O O . LEU A 1 198 ? 39.979 -13.584 -32.819 1.00 78.31 198 LEU A O 1
ATOM 1620 N N . ALA A 1 199 ? 40.104 -12.287 -30.995 1.00 81.06 199 ALA A N 1
ATOM 1621 C CA . ALA A 1 199 ? 41.146 -11.407 -31.522 1.00 81.06 199 ALA A CA 1
ATOM 1622 C C . ALA A 1 199 ? 42.448 -12.165 -31.834 1.00 81.06 199 ALA A C 1
ATOM 1624 O O . ALA A 1 199 ? 43.102 -11.897 -32.839 1.00 81.06 199 ALA A O 1
ATOM 1625 N N . HIS A 1 200 ? 42.828 -13.138 -30.997 1.00 77.44 200 HIS A N 1
ATOM 1626 C CA . HIS A 1 200 ? 43.976 -13.998 -31.280 1.00 77.44 200 HIS A CA 1
ATOM 1627 C C . HIS A 1 200 ? 43.727 -14.884 -32.506 1.00 77.44 200 HIS A C 1
ATOM 1629 O O . HIS A 1 200 ? 44.620 -15.036 -33.332 1.00 77.44 200 HIS A O 1
ATOM 1635 N N . LEU A 1 201 ? 42.532 -15.464 -32.643 1.00 76.75 201 LEU A N 1
ATOM 1636 C CA . LEU A 1 201 ? 42.170 -16.276 -33.805 1.00 76.75 201 LEU A CA 1
ATOM 1637 C C . LEU A 1 201 ? 42.132 -15.440 -35.086 1.00 76.75 201 LEU A C 1
ATOM 1639 O O . LEU A 1 201 ? 42.666 -15.875 -36.096 1.00 76.75 201 LEU A O 1
ATOM 1643 N N . GLU A 1 202 ? 41.569 -14.235 -35.045 1.00 76.81 202 GLU A N 1
ATOM 1644 C CA . GLU A 1 202 ? 41.556 -13.303 -36.174 1.00 76.81 202 GLU A CA 1
ATOM 1645 C C . GLU A 1 202 ? 42.978 -12.912 -36.586 1.00 76.81 202 GLU A C 1
ATOM 1647 O O . GLU A 1 202 ? 43.311 -12.938 -37.770 1.00 76.81 202 GLU A O 1
ATOM 1652 N N . LYS A 1 203 ? 43.854 -12.648 -35.611 1.00 76.25 203 LYS A N 1
ATOM 1653 C CA . LYS A 1 203 ? 45.273 -12.398 -35.864 1.00 76.25 203 LYS A CA 1
ATOM 1654 C C . LYS A 1 203 ? 45.964 -13.606 -36.504 1.00 76.25 203 LYS A C 1
ATOM 1656 O O . LYS A 1 203 ? 46.690 -13.422 -37.472 1.00 76.25 203 LYS A O 1
ATOM 1661 N N . SER A 1 204 ? 45.712 -14.823 -36.020 1.00 70.38 204 SER A N 1
ATOM 1662 C CA . SER A 1 204 ? 46.261 -16.050 -36.613 1.00 70.38 204 SER A CA 1
ATOM 1663 C C . SER A 1 204 ? 45.722 -16.312 -38.022 1.00 70.38 204 SER A C 1
ATOM 1665 O O . SER A 1 204 ? 46.482 -16.709 -38.891 1.00 70.38 204 SER A O 1
ATOM 1667 N N . ILE A 1 205 ? 44.446 -16.022 -38.289 1.00 69.19 205 ILE A N 1
ATOM 1668 C CA . ILE A 1 205 ? 43.845 -16.139 -39.628 1.00 69.19 205 ILE A CA 1
ATOM 1669 C C . ILE A 1 205 ? 44.452 -15.108 -40.595 1.00 69.19 205 ILE A C 1
ATOM 1671 O O . ILE A 1 205 ? 44.683 -15.412 -41.765 1.00 69.19 205 ILE A O 1
ATOM 1675 N N . LEU A 1 206 ? 44.742 -13.894 -40.117 1.00 59.09 206 LEU A N 1
ATOM 1676 C CA . LEU A 1 206 ? 45.431 -12.865 -40.899 1.00 59.09 206 LEU A CA 1
ATOM 1677 C C . LEU A 1 206 ? 46.911 -13.214 -41.134 1.00 59.09 206 LEU A C 1
ATOM 1679 O O . LEU A 1 206 ? 47.410 -12.983 -42.234 1.00 59.09 206 LEU A O 1
ATOM 1683 N N . GLU A 1 207 ? 47.593 -13.811 -40.155 1.00 56.47 207 GLU A N 1
ATOM 1684 C CA . GLU A 1 207 ? 48.973 -14.306 -40.290 1.00 56.47 207 GLU A CA 1
ATOM 1685 C C . GLU A 1 207 ? 49.058 -15.523 -41.237 1.00 56.47 207 GLU A C 1
ATOM 1687 O O . GLU A 1 207 ? 49.966 -15.579 -42.066 1.00 56.47 207 GLU A O 1
ATOM 1692 N N . ASP A 1 208 ? 48.064 -16.419 -41.231 1.00 49.69 208 ASP A N 1
ATOM 1693 C CA . ASP A 1 208 ? 47.955 -17.550 -42.171 1.00 49.69 208 ASP A CA 1
ATOM 1694 C C . ASP A 1 208 ? 47.611 -17.105 -43.609 1.00 49.69 208 ASP A C 1
ATOM 1696 O O . ASP A 1 208 ? 47.920 -17.808 -44.573 1.00 49.69 208 ASP A O 1
ATOM 1700 N N . SER A 1 209 ? 47.024 -15.914 -43.793 1.00 48.31 209 SER A N 1
ATOM 1701 C CA . SER A 1 209 ? 46.802 -15.322 -45.125 1.00 48.31 209 SER A CA 1
ATOM 1702 C C . SER A 1 209 ? 48.063 -14.699 -45.742 1.00 48.31 209 SER A C 1
ATOM 1704 O O . SER A 1 209 ? 48.058 -14.310 -46.912 1.00 48.31 209 SER A O 1
ATOM 1706 N N . ALA A 1 210 ? 49.153 -14.624 -44.973 1.00 50.72 210 ALA A N 1
ATOM 1707 C CA . ALA A 1 210 ? 50.401 -13.985 -45.356 1.00 50.72 210 ALA A CA 1
ATOM 1708 C C . ALA A 1 210 ? 51.614 -14.927 -45.266 1.00 50.72 210 ALA A C 1
ATOM 1710 O O . ALA A 1 210 ? 52.681 -14.468 -44.883 1.00 50.72 210 ALA A O 1
ATOM 1711 N N . PHE A 1 211 ? 51.510 -16.212 -45.634 1.00 38.44 211 PHE A N 1
ATOM 1712 C CA . PHE A 1 211 ? 52.694 -17.015 -45.994 1.00 38.44 211 PHE A CA 1
ATOM 1713 C C . PHE A 1 211 ? 52.324 -18.289 -46.782 1.00 38.44 211 PHE A C 1
ATOM 1715 O O . PHE A 1 211 ? 52.045 -19.347 -46.222 1.00 38.44 211 PHE A O 1
ATOM 1722 N N . GLU A 1 212 ? 52.411 -18.239 -48.115 1.00 46.19 212 GLU A N 1
ATOM 1723 C CA . GLU A 1 212 ? 52.766 -19.444 -48.869 1.00 46.19 212 GLU A CA 1
ATOM 1724 C C . GLU A 1 212 ? 54.238 -19.761 -48.567 1.00 46.19 212 GLU A C 1
ATOM 1726 O O . GLU A 1 212 ? 55.116 -19.045 -49.038 1.00 46.19 212 GLU A O 1
ATOM 1731 N N . THR A 1 213 ? 54.536 -20.817 -47.796 1.00 35.66 213 THR A N 1
ATOM 1732 C CA . THR A 1 213 ? 55.597 -21.800 -48.125 1.00 35.66 213 THR A CA 1
ATOM 1733 C C . THR A 1 213 ? 55.728 -22.941 -47.098 1.00 35.66 213 THR A C 1
ATOM 1735 O O . THR A 1 213 ? 56.142 -22.734 -45.969 1.00 35.66 213 THR A O 1
ATOM 1738 N N . LYS A 1 214 ? 55.472 -24.163 -47.600 1.00 35.28 214 LYS A N 1
ATOM 1739 C CA . LYS A 1 214 ? 55.983 -25.516 -47.249 1.00 35.28 214 LYS A CA 1
ATOM 1740 C C . LYS A 1 214 ? 55.964 -26.055 -45.793 1.00 35.28 214 LYS A C 1
ATOM 1742 O O . LYS A 1 214 ? 56.397 -25.388 -44.865 1.00 35.28 214 LYS A O 1
ATOM 1747 N N . PRO A 1 215 ? 55.612 -27.351 -45.608 1.00 43.19 215 PRO A N 1
ATOM 1748 C CA . PRO A 1 215 ? 55.520 -27.991 -44.297 1.00 43.19 215 PRO A CA 1
ATOM 1749 C C . PRO A 1 215 ? 56.851 -28.623 -43.851 1.00 43.19 215 PRO A C 1
ATOM 1751 O O . PRO A 1 215 ? 57.523 -29.283 -44.647 1.00 43.19 215 PRO A O 1
ATOM 1754 N N . GLN A 1 216 ? 57.181 -28.520 -42.560 1.00 32.59 216 GLN A N 1
ATOM 1755 C CA . GLN A 1 216 ? 58.130 -29.416 -41.886 1.00 32.59 216 GLN A CA 1
ATOM 1756 C C . GLN A 1 216 ? 57.602 -29.841 -40.506 1.00 32.59 216 GLN A C 1
ATOM 1758 O O . GLN A 1 216 ? 57.126 -29.034 -39.715 1.00 32.59 216 GLN A O 1
ATOM 1763 N N . ILE A 1 217 ? 57.665 -31.153 -40.280 1.00 39.78 217 ILE A N 1
ATOM 1764 C CA . ILE A 1 217 ? 57.266 -31.928 -39.092 1.00 39.78 217 ILE A CA 1
ATOM 1765 C C . ILE A 1 217 ? 58.366 -31.791 -38.006 1.00 39.78 217 ILE A C 1
ATOM 1767 O O . ILE A 1 217 ? 59.523 -31.590 -38.377 1.00 39.78 217 ILE A O 1
ATOM 1771 N N . PRO A 1 218 ? 58.050 -31.863 -36.692 1.00 42.28 218 PRO A N 1
ATOM 1772 C CA . PRO A 1 218 ? 58.891 -31.304 -35.631 1.00 42.28 218 PRO A CA 1
ATOM 1773 C C . PRO A 1 218 ? 59.977 -32.268 -35.131 1.00 42.28 218 PRO A C 1
ATOM 1775 O O . PRO A 1 218 ? 59.753 -33.475 -35.047 1.00 42.28 218 PRO A O 1
ATOM 1778 N N . ASP A 1 219 ? 61.118 -31.711 -34.713 1.00 33.12 219 ASP A N 1
ATOM 1779 C CA . ASP A 1 219 ? 62.133 -32.416 -33.924 1.00 33.12 219 ASP A CA 1
ATOM 1780 C C . ASP A 1 219 ? 61.923 -32.127 -32.429 1.00 33.12 219 ASP A C 1
ATOM 1782 O O . ASP A 1 219 ? 61.973 -30.985 -31.964 1.00 33.12 219 ASP A O 1
ATOM 1786 N N . VAL A 1 220 ? 61.622 -33.191 -31.685 1.00 46.47 220 VAL A N 1
ATOM 1787 C CA . VAL A 1 220 ? 61.421 -33.199 -30.238 1.00 46.47 220 VAL A CA 1
ATOM 1788 C C . VAL A 1 220 ? 62.775 -33.405 -29.584 1.00 46.47 220 VAL A C 1
ATOM 1790 O O . VAL A 1 220 ? 63.191 -34.533 -29.340 1.00 46.47 220 VAL A O 1
ATOM 1793 N N . SER A 1 221 ? 63.459 -32.321 -29.234 1.00 41.72 221 SER A N 1
ATOM 1794 C CA . SER A 1 221 ? 64.428 -32.364 -28.141 1.00 41.72 221 SER A CA 1
ATOM 1795 C C . SER A 1 221 ? 64.853 -30.968 -27.695 1.00 41.72 221 SER A C 1
ATOM 1797 O O . SER A 1 221 ? 65.359 -30.163 -28.467 1.00 41.72 221 SER A O 1
ATOM 1799 N N . THR A 1 222 ? 64.738 -30.751 -26.381 1.00 45.09 222 THR A N 1
ATOM 1800 C CA . THR A 1 222 ? 65.313 -29.654 -25.578 1.00 45.09 222 THR A CA 1
ATOM 1801 C C . THR A 1 222 ? 64.342 -28.545 -25.163 1.00 45.09 222 THR A C 1
ATOM 1803 O O . THR A 1 222 ? 64.460 -27.396 -25.569 1.00 45.09 222 THR A O 1
ATOM 1806 N N . ILE A 1 223 ? 63.460 -28.860 -24.210 1.00 38.03 223 ILE A N 1
ATOM 1807 C CA . ILE A 1 223 ? 63.016 -27.871 -23.218 1.00 38.03 223 ILE A CA 1
ATOM 1808 C C . ILE A 1 223 ? 63.436 -28.401 -21.847 1.00 38.03 223 ILE A C 1
ATOM 1810 O O . ILE A 1 223 ? 62.938 -29.422 -21.376 1.00 38.03 223 ILE A O 1
ATOM 1814 N N . LYS A 1 224 ? 64.412 -27.732 -21.227 1.00 42.69 224 LYS A N 1
ATOM 1815 C CA . LYS A 1 224 ? 64.784 -27.952 -19.827 1.00 42.69 224 LYS A CA 1
ATOM 1816 C C . LYS A 1 224 ? 63.668 -27.365 -18.961 1.00 42.69 224 LYS A C 1
ATOM 1818 O O . LYS A 1 224 ? 63.467 -26.156 -18.972 1.00 42.69 224 LYS A O 1
ATOM 1823 N N . ILE A 1 225 ? 62.936 -28.223 -18.256 1.00 38.56 225 ILE A N 1
ATOM 1824 C CA . ILE A 1 225 ? 61.890 -27.816 -17.314 1.00 38.56 225 ILE A CA 1
ATOM 1825 C C . ILE A 1 225 ? 62.561 -27.518 -15.970 1.00 38.56 225 ILE A C 1
ATOM 1827 O O . ILE A 1 225 ? 63.144 -28.406 -15.346 1.00 38.56 225 ILE A O 1
ATOM 1831 N N . ASP A 1 226 ? 62.495 -26.256 -15.554 1.00 36.66 226 ASP A N 1
ATOM 1832 C CA . ASP A 1 226 ? 62.934 -25.796 -14.240 1.00 36.66 226 ASP A CA 1
ATOM 1833 C C . ASP A 1 226 ? 62.007 -26.341 -13.140 1.00 36.66 226 ASP A C 1
ATOM 1835 O O . ASP A 1 226 ? 60.778 -26.275 -13.234 1.00 36.66 226 ASP A O 1
ATOM 1839 N N . LYS A 1 227 ? 62.605 -26.863 -12.064 1.00 45.28 227 LYS A N 1
ATOM 1840 C CA . LYS A 1 227 ? 61.961 -27.582 -10.941 1.00 45.28 227 LYS A CA 1
ATOM 1841 C C . LYS A 1 227 ? 61.085 -26.720 -10.015 1.00 45.28 227 LYS A C 1
ATOM 1843 O O . LYS A 1 227 ? 60.786 -27.117 -8.893 1.00 45.28 227 LYS A O 1
ATOM 1848 N N . THR A 1 228 ? 60.631 -25.559 -10.468 1.00 42.38 228 THR A N 1
ATOM 1849 C CA . THR A 1 228 ? 59.839 -24.618 -9.656 1.00 42.38 228 THR A CA 1
ATOM 1850 C C . THR A 1 228 ? 58.355 -24.611 -10.048 1.00 42.38 228 THR A C 1
ATOM 1852 O O . THR A 1 228 ? 57.543 -23.994 -9.366 1.00 42.38 228 THR A O 1
ATOM 1855 N N . GLN A 1 229 ? 57.966 -25.337 -11.107 1.00 44.06 229 GLN A N 1
ATOM 1856 C CA . GLN A 1 229 ? 56.567 -25.451 -11.554 1.00 44.06 229 GLN A CA 1
ATOM 1857 C C . GLN A 1 229 ? 55.821 -26.705 -11.062 1.00 44.06 229 GLN A C 1
ATOM 1859 O O . GLN A 1 229 ? 54.605 -26.790 -11.243 1.00 44.06 229 GLN A O 1
ATOM 1864 N N . GLU A 1 230 ? 56.484 -27.656 -10.394 1.00 43.91 230 GLU A N 1
ATOM 1865 C CA . GLU A 1 230 ? 55.814 -28.876 -9.908 1.00 43.91 230 GLU A CA 1
ATOM 1866 C C . GLU A 1 230 ? 54.793 -28.601 -8.789 1.00 43.91 230 GLU A C 1
ATOM 1868 O O . GLU A 1 230 ? 53.758 -29.264 -8.742 1.00 43.91 230 GLU A O 1
ATOM 1873 N N . SER A 1 231 ? 54.989 -27.587 -7.934 1.00 45.22 231 SER A N 1
ATOM 1874 C CA . SER A 1 231 ? 54.028 -27.301 -6.850 1.00 45.22 231 SER A CA 1
ATOM 1875 C C . SER A 1 231 ? 52.721 -26.673 -7.353 1.00 45.22 231 SER A C 1
ATOM 1877 O O . SER A 1 231 ? 51.647 -26.990 -6.841 1.00 45.22 231 SER A O 1
ATOM 1879 N N . PHE A 1 232 ? 52.786 -25.848 -8.403 1.00 43.12 232 PHE A N 1
ATOM 1880 C CA . PHE A 1 232 ? 51.605 -25.258 -9.040 1.00 43.12 232 PHE A CA 1
ATOM 1881 C C . PHE A 1 232 ? 50.901 -26.254 -9.968 1.00 43.12 232 PHE A C 1
ATOM 1883 O O . PHE A 1 232 ? 49.672 -26.336 -9.964 1.00 43.12 232 PHE A O 1
ATOM 1890 N N . GLY A 1 233 ? 51.668 -27.060 -10.711 1.00 42.94 233 GLY A N 1
ATOM 1891 C CA . GLY A 1 233 ? 51.134 -28.090 -11.601 1.00 42.94 233 GLY A CA 1
ATOM 1892 C C . GLY A 1 233 ? 50.350 -29.173 -10.860 1.00 42.94 233 GLY A C 1
ATOM 1893 O O . GLY A 1 233 ? 49.287 -29.573 -11.324 1.00 42.94 233 GLY A O 1
ATOM 1894 N N . ILE A 1 234 ? 50.801 -29.592 -9.671 1.00 50.78 234 ILE A N 1
ATOM 1895 C CA . ILE A 1 234 ? 50.076 -30.573 -8.845 1.00 50.78 234 ILE A CA 1
ATOM 1896 C C . ILE A 1 234 ? 48.784 -29.970 -8.266 1.00 50.78 234 ILE A C 1
ATOM 1898 O O . ILE A 1 234 ? 47.770 -30.666 -8.196 1.00 50.78 234 ILE A O 1
ATOM 1902 N N . SER A 1 235 ? 48.783 -28.683 -7.899 1.00 50.22 235 SER A N 1
ATOM 1903 C CA . SER A 1 235 ? 47.582 -28.000 -7.394 1.00 50.22 235 SER A CA 1
ATOM 1904 C C . SER A 1 235 ? 46.526 -27.838 -8.488 1.00 50.22 235 SER A C 1
ATOM 1906 O O . SER A 1 235 ? 45.368 -28.186 -8.279 1.00 50.22 235 SER A O 1
ATOM 1908 N N . VAL A 1 236 ? 46.933 -27.412 -9.687 1.00 51.94 236 VAL A N 1
ATOM 1909 C CA . VAL A 1 236 ? 46.038 -27.261 -10.845 1.00 51.94 236 VAL A CA 1
ATOM 1910 C C . VAL A 1 236 ? 45.590 -28.621 -11.384 1.00 51.94 236 VAL A C 1
ATOM 1912 O O . VAL A 1 236 ? 44.424 -28.786 -11.722 1.00 51.94 236 VAL A O 1
ATOM 1915 N N . ALA A 1 237 ? 46.456 -29.638 -11.396 1.00 52.88 237 ALA A N 1
ATOM 1916 C CA . ALA A 1 237 ? 46.065 -31.000 -11.757 1.00 52.88 237 ALA A CA 1
ATOM 1917 C C . ALA A 1 237 ? 45.100 -31.619 -10.731 1.00 52.88 237 ALA A C 1
ATOM 1919 O O . ALA A 1 237 ? 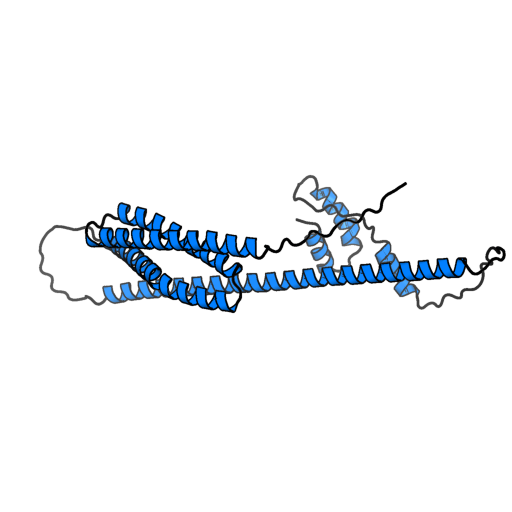44.211 -32.366 -11.129 1.00 52.88 237 ALA A O 1
ATOM 1920 N N . ARG A 1 238 ? 45.193 -31.288 -9.431 1.00 53.75 238 ARG A N 1
ATOM 1921 C CA . ARG A 1 238 ? 44.150 -31.626 -8.440 1.00 53.75 238 ARG A CA 1
ATOM 1922 C C . ARG A 1 238 ? 42.850 -30.872 -8.704 1.00 53.75 238 ARG A C 1
ATOM 1924 O O . ARG A 1 238 ? 41.795 -31.489 -8.664 1.00 53.75 238 ARG A O 1
ATOM 1931 N N . GLU A 1 239 ? 42.913 -29.582 -9.026 1.00 53.25 239 GLU A N 1
ATOM 1932 C CA . GLU A 1 239 ? 41.750 -28.754 -9.384 1.00 53.25 239 GLU A CA 1
ATOM 1933 C C . GLU A 1 239 ? 41.016 -29.282 -10.631 1.00 53.25 239 GLU A C 1
ATOM 1935 O O . GLU A 1 239 ? 39.790 -29.327 -10.661 1.00 53.25 239 GLU A O 1
ATOM 1940 N N . LEU A 1 240 ? 41.772 -29.723 -11.642 1.00 49.12 240 LEU A N 1
ATOM 1941 C CA . LEU A 1 240 ? 41.275 -30.227 -12.927 1.00 49.12 240 LEU A CA 1
ATOM 1942 C C . LEU A 1 240 ? 40.936 -31.726 -12.909 1.00 49.12 240 LEU A C 1
ATOM 1944 O O . LEU A 1 240 ? 40.157 -32.182 -13.743 1.00 49.12 240 LEU A O 1
ATOM 1948 N N . SER A 1 241 ? 41.493 -32.495 -11.966 1.00 46.50 241 SER A N 1
ATOM 1949 C CA . SER A 1 241 ? 41.111 -33.893 -11.718 1.00 46.50 241 SER A CA 1
ATOM 1950 C C . SER A 1 241 ? 39.957 -34.031 -10.733 1.00 46.50 241 SER A C 1
ATOM 1952 O O . SER A 1 241 ? 39.462 -35.147 -10.567 1.00 46.50 241 SER A O 1
ATOM 1954 N N . LYS A 1 242 ? 39.467 -32.929 -10.135 1.00 51.50 242 LYS A N 1
ATOM 1955 C CA . LYS A 1 242 ? 38.138 -32.901 -9.517 1.00 51.50 242 LYS A CA 1
ATOM 1956 C C . LYS A 1 242 ? 37.145 -33.241 -10.628 1.00 51.50 242 LYS A C 1
ATOM 1958 O O . LYS A 1 242 ? 36.956 -32.443 -11.547 1.00 51.50 242 LYS A O 1
ATOM 1963 N N . PRO A 1 243 ? 36.514 -34.422 -10.602 1.00 41.78 243 PRO A N 1
ATOM 1964 C CA . PRO A 1 243 ? 35.525 -34.738 -11.610 1.00 41.78 243 PRO A CA 1
ATOM 1965 C C . PRO A 1 243 ? 34.408 -33.693 -11.500 1.00 41.78 243 PRO A C 1
ATOM 1967 O O . PRO A 1 243 ? 33.735 -33.642 -10.471 1.00 41.78 243 PRO A O 1
ATOM 1970 N N . ARG A 1 244 ? 34.198 -32.891 -12.559 1.00 51.66 244 ARG A N 1
ATOM 1971 C CA . ARG A 1 244 ? 32.973 -32.104 -12.829 1.00 51.66 244 ARG A CA 1
ATOM 1972 C C . ARG A 1 244 ? 31.772 -33.048 -13.029 1.00 51.66 244 ARG A C 1
ATOM 1974 O O . ARG A 1 244 ? 31.072 -33.002 -14.029 1.00 51.66 244 ARG A O 1
ATOM 1981 N N . ALA A 1 245 ? 31.586 -33.985 -12.109 1.00 49.31 245 ALA A N 1
ATOM 1982 C CA . ALA A 1 245 ? 30.403 -34.806 -12.016 1.00 49.31 245 ALA A CA 1
ATOM 1983 C C . ALA A 1 245 ? 29.484 -34.080 -11.044 1.00 49.31 245 ALA A C 1
ATOM 1985 O O . ALA A 1 245 ? 29.767 -34.021 -9.847 1.00 49.31 245 ALA A O 1
ATOM 1986 N N . GLU A 1 246 ? 28.436 -33.488 -11.602 1.00 58.28 246 GLU A N 1
ATOM 1987 C CA . GLU A 1 246 ? 27.306 -32.908 -10.890 1.00 58.28 246 GLU A CA 1
ATOM 1988 C C . GLU A 1 246 ? 26.892 -33.859 -9.755 1.00 58.28 246 GLU A C 1
ATOM 1990 O O . GLU A 1 246 ? 26.409 -34.968 -9.994 1.00 58.28 246 GLU A O 1
ATOM 1995 N N . ILE A 1 247 ? 27.156 -33.479 -8.500 1.00 66.44 247 ILE A N 1
ATOM 1996 C CA . ILE A 1 247 ? 26.535 -34.173 -7.374 1.00 66.44 247 ILE A CA 1
ATOM 1997 C C . ILE A 1 247 ? 25.057 -33.829 -7.481 1.00 66.44 247 ILE A C 1
ATOM 1999 O O . ILE A 1 247 ? 24.684 -32.655 -7.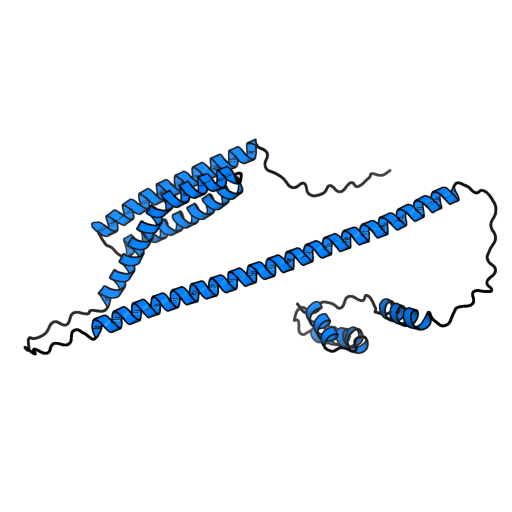445 1.00 66.44 247 ILE A O 1
ATOM 2003 N N . ASN A 1 248 ? 24.221 -34.848 -7.649 1.00 66.31 248 ASN A N 1
ATOM 2004 C CA . ASN A 1 248 ? 22.783 -34.638 -7.699 1.00 66.31 248 ASN A CA 1
ATOM 2005 C C . ASN A 1 248 ? 22.344 -34.007 -6.378 1.00 66.31 248 ASN A C 1
ATOM 2007 O O . ASN A 1 248 ? 22.634 -34.554 -5.309 1.00 66.31 248 ASN A O 1
ATOM 2011 N N . LYS A 1 249 ? 21.660 -32.861 -6.460 1.00 77.19 249 LYS A N 1
ATOM 2012 C CA . LYS A 1 249 ? 21.096 -32.203 -5.282 1.00 77.19 249 LYS A CA 1
ATOM 2013 C C . LYS A 1 249 ? 20.163 -33.173 -4.568 1.00 77.19 249 LYS A C 1
ATOM 2015 O O . LYS A 1 249 ? 19.305 -33.797 -5.190 1.00 77.19 249 LYS A O 1
ATOM 2020 N N . PHE A 1 250 ? 20.358 -33.315 -3.268 1.00 80.00 250 PHE A N 1
ATOM 2021 C CA . PHE A 1 250 ? 19.521 -34.154 -2.437 1.00 80.00 250 PHE A CA 1
ATOM 2022 C C . PHE A 1 250 ? 18.174 -33.464 -2.212 1.00 80.00 250 PHE A C 1
ATOM 2024 O O . PHE A 1 250 ? 18.118 -32.371 -1.652 1.00 80.00 250 PHE A O 1
ATOM 2031 N N . SER A 1 251 ? 17.100 -34.117 -2.658 1.00 77.38 251 SER A N 1
ATOM 2032 C CA . SER A 1 251 ? 15.724 -33.604 -2.601 1.00 77.38 251 SER A CA 1
ATOM 2033 C C . SER A 1 251 ? 14.978 -33.955 -1.304 1.00 77.38 251 SER A C 1
ATOM 2035 O O . SER A 1 251 ? 13.804 -33.626 -1.156 1.00 77.38 251 SER A O 1
ATOM 2037 N N . GLY A 1 252 ? 15.625 -34.671 -0.375 1.00 77.00 252 GLY A N 1
ATOM 2038 C CA . GLY A 1 252 ? 15.002 -35.158 0.862 1.00 77.00 252 GLY A CA 1
ATOM 2039 C C . GLY A 1 252 ? 14.408 -36.571 0.781 1.00 77.00 252 GLY A C 1
ATOM 2040 O O . GLY A 1 252 ? 13.898 -37.072 1.782 1.00 77.00 252 GLY A O 1
ATOM 2041 N N . SER A 1 253 ? 14.487 -37.261 -0.364 1.00 79.75 253 SER A N 1
ATOM 2042 C CA . SER A 1 253 ? 13.940 -38.619 -0.508 1.00 79.75 253 SER A CA 1
ATOM 2043 C C . SER A 1 253 ? 14.852 -39.709 0.090 1.00 79.75 253 SER A C 1
ATOM 2045 O O . SER A 1 253 ? 16.063 -39.754 -0.136 1.00 79.75 253 SER A O 1
ATOM 2047 N N . ALA A 1 254 ? 14.281 -40.657 0.841 1.00 76.12 254 ALA A N 1
ATOM 2048 C CA . ALA A 1 254 ? 15.056 -41.704 1.523 1.00 76.12 254 ALA A CA 1
ATOM 2049 C C . ALA A 1 254 ? 15.837 -42.625 0.559 1.00 76.12 254 ALA A C 1
ATOM 2051 O O . ALA A 1 254 ? 16.922 -43.102 0.891 1.00 76.12 254 ALA A O 1
ATOM 2052 N N . SER A 1 255 ? 15.322 -42.840 -0.655 1.00 73.31 255 SER A N 1
ATOM 2053 C CA . SER A 1 255 ? 15.973 -43.633 -1.705 1.00 73.31 255 SER A CA 1
ATOM 2054 C C . SER A 1 255 ? 17.216 -42.960 -2.294 1.00 73.31 255 SER A C 1
ATOM 2056 O O . SER A 1 255 ? 18.146 -43.645 -2.723 1.00 73.31 255 SER A O 1
ATOM 2058 N N . GLU A 1 256 ? 17.264 -41.627 -2.305 1.00 77.50 256 GLU A N 1
ATOM 2059 C CA . GLU A 1 256 ? 18.394 -40.862 -2.843 1.00 77.50 256 GLU A CA 1
ATOM 2060 C C . GLU A 1 256 ? 19.483 -40.629 -1.801 1.00 77.50 256 GLU A C 1
ATOM 2062 O O . GLU A 1 256 ? 20.647 -40.471 -2.167 1.00 77.50 256 GLU A O 1
ATOM 2067 N N . TYR A 1 257 ? 19.141 -40.685 -0.511 1.00 82.38 257 TYR A N 1
ATOM 2068 C CA . TYR A 1 257 ? 20.061 -40.391 0.586 1.00 82.38 257 TYR A CA 1
ATOM 2069 C C . TYR A 1 257 ? 21.309 -41.279 0.553 1.00 82.38 257 TYR A C 1
ATOM 2071 O O . TYR A 1 257 ? 22.435 -40.791 0.650 1.00 82.38 257 TYR A O 1
ATOM 2079 N N . THR A 1 258 ? 21.136 -42.586 0.340 1.00 80.44 258 THR A N 1
ATOM 2080 C CA . THR A 1 258 ? 22.262 -43.531 0.283 1.00 80.44 258 THR A CA 1
ATOM 2081 C C . THR A 1 258 ? 23.169 -43.260 -0.921 1.00 80.44 258 THR A C 1
ATOM 2083 O O . THR A 1 258 ? 24.394 -43.364 -0.815 1.00 80.44 258 THR A O 1
ATOM 2086 N N . ARG A 1 259 ? 22.592 -42.870 -2.066 1.00 79.62 259 ARG A N 1
ATOM 2087 C CA . ARG A 1 259 ? 23.351 -42.533 -3.280 1.00 79.62 259 ARG A CA 1
ATOM 2088 C C . ARG A 1 259 ? 24.095 -41.208 -3.108 1.00 79.62 259 ARG A C 1
ATOM 2090 O O . ARG A 1 259 ? 25.292 -41.154 -3.385 1.00 79.62 259 ARG A O 1
ATOM 2097 N N . PHE A 1 260 ? 23.410 -40.192 -2.589 1.00 85.00 260 PHE A N 1
ATOM 2098 C CA . PHE A 1 260 ? 23.964 -38.880 -2.277 1.00 85.00 260 PHE A CA 1
ATOM 2099 C C . PHE A 1 260 ? 25.119 -38.984 -1.281 1.00 85.00 260 PHE A C 1
ATOM 2101 O O . PHE A 1 260 ? 26.220 -38.534 -1.574 1.00 85.00 260 PHE A O 1
ATOM 2108 N N . LYS A 1 261 ? 24.925 -39.674 -0.150 1.00 84.81 261 LYS A N 1
ATOM 2109 C CA . LYS A 1 261 ? 25.962 -39.857 0.876 1.00 84.81 261 LYS A CA 1
ATOM 2110 C C . LYS A 1 261 ? 27.225 -40.506 0.309 1.00 84.81 261 LYS A C 1
ATOM 2112 O O . LYS A 1 261 ? 28.328 -40.047 0.595 1.00 84.81 261 LYS A O 1
ATOM 2117 N N . ARG A 1 262 ? 27.081 -41.535 -0.536 1.00 80.81 262 ARG A N 1
ATOM 2118 C CA . ARG A 1 262 ? 28.221 -42.205 -1.185 1.00 80.81 262 ARG A CA 1
ATOM 2119 C C . ARG A 1 262 ? 28.955 -41.278 -2.159 1.00 80.81 262 ARG A C 1
ATOM 2121 O O . ARG A 1 262 ? 30.186 -41.267 -2.171 1.00 80.81 262 ARG A O 1
ATOM 2128 N N . GLN A 1 263 ? 28.219 -40.508 -2.962 1.00 81.12 263 GLN A N 1
ATOM 2129 C CA . GLN A 1 263 ? 28.799 -39.524 -3.883 1.00 81.12 263 GLN A CA 1
ATOM 2130 C C . GLN A 1 263 ? 29.515 -38.410 -3.115 1.00 81.12 263 GLN A C 1
ATOM 2132 O O . GLN A 1 263 ? 30.669 -38.111 -3.407 1.00 81.12 263 GLN A O 1
ATOM 2137 N N . PHE A 1 264 ? 28.878 -37.874 -2.079 1.00 82.38 264 PHE A N 1
ATOM 2138 C CA . PHE A 1 264 ? 29.421 -36.813 -1.246 1.00 82.38 264 PHE A CA 1
ATOM 2139 C C . PHE A 1 264 ? 30.708 -37.246 -0.532 1.00 82.38 264 PHE A C 1
ATOM 2141 O O . PHE A 1 264 ? 31.720 -36.554 -0.601 1.00 82.38 264 PHE A O 1
ATOM 2148 N N . GLN A 1 265 ? 30.729 -38.437 0.073 1.00 80.56 265 GLN A N 1
ATOM 2149 C CA . GLN A 1 265 ? 31.930 -38.961 0.732 1.00 80.56 265 GLN A CA 1
ATOM 2150 C C . GLN A 1 265 ? 33.083 -39.187 -0.255 1.00 80.56 265 GLN A C 1
ATOM 2152 O O . GLN A 1 265 ? 34.201 -38.732 -0.024 1.00 80.56 265 GLN A O 1
ATOM 2157 N N . SER A 1 266 ? 32.810 -39.845 -1.386 1.00 76.31 266 SER A N 1
ATOM 2158 C CA . SER A 1 266 ? 33.847 -40.167 -2.372 1.00 76.31 266 SER A CA 1
ATOM 2159 C C . SER A 1 266 ? 34.403 -38.940 -3.093 1.00 76.31 266 SER A C 1
ATOM 2161 O O . SER A 1 266 ? 35.537 -39.003 -3.565 1.00 76.31 266 SER A O 1
ATOM 2163 N N . ARG A 1 267 ? 33.604 -37.880 -3.262 1.00 75.69 267 ARG A N 1
ATOM 2164 C CA . ARG A 1 267 ? 33.940 -36.745 -4.137 1.00 75.69 267 ARG A CA 1
ATOM 2165 C C . ARG A 1 267 ? 34.266 -35.468 -3.379 1.00 75.69 267 ARG A C 1
ATOM 2167 O O . ARG A 1 267 ? 35.111 -34.715 -3.849 1.00 75.69 267 ARG A O 1
ATOM 2174 N N . VAL A 1 268 ? 33.645 -35.254 -2.222 1.00 74.94 268 VAL A N 1
ATOM 2175 C CA . VAL A 1 268 ? 33.863 -34.073 -1.382 1.00 74.94 268 VAL A CA 1
ATOM 2176 C C . VAL A 1 268 ? 34.753 -34.441 -0.206 1.00 74.94 268 VAL A C 1
ATOM 2178 O O . VAL A 1 268 ? 35.855 -33.916 -0.103 1.00 74.94 268 VAL A O 1
ATOM 2181 N N . SER A 1 269 ? 34.346 -35.387 0.648 1.00 72.69 269 SER A N 1
ATOM 2182 C CA . SER A 1 269 ? 35.080 -35.663 1.895 1.00 72.69 269 SER A CA 1
ATOM 2183 C C . SER A 1 269 ? 36.520 -36.139 1.675 1.00 72.69 269 SER A C 1
ATOM 2185 O O . SER A 1 269 ? 37.387 -35.780 2.460 1.00 72.69 269 SER A O 1
ATOM 2187 N N . ASN A 1 270 ? 36.791 -36.888 0.604 1.00 71.25 270 ASN A N 1
ATOM 2188 C CA . ASN A 1 270 ? 38.146 -37.354 0.281 1.00 71.25 270 ASN A CA 1
ATOM 2189 C C . ASN A 1 270 ? 39.041 -36.290 -0.382 1.00 71.25 270 ASN A C 1
ATOM 2191 O O . ASN A 1 270 ? 40.248 -36.490 -0.452 1.00 71.25 270 ASN A O 1
ATOM 2195 N N . ASN A 1 271 ? 38.460 -35.199 -0.892 1.00 66.44 271 ASN A N 1
ATOM 2196 C CA . ASN A 1 271 ? 39.171 -34.150 -1.637 1.00 66.44 271 ASN A CA 1
ATOM 2197 C C . ASN A 1 271 ? 39.168 -32.795 -0.914 1.00 66.44 271 ASN A C 1
ATOM 2199 O O . ASN A 1 271 ? 39.597 -31.796 -1.485 1.00 66.44 271 ASN A O 1
ATOM 2203 N N . THR A 1 272 ? 38.640 -32.755 0.309 1.00 74.19 272 THR A N 1
ATOM 2204 C CA . THR A 1 272 ? 38.564 -31.556 1.146 1.00 74.19 272 THR A CA 1
ATOM 2205 C C . THR A 1 272 ? 39.109 -31.897 2.520 1.00 74.19 272 THR A C 1
ATOM 2207 O O . THR A 1 272 ? 38.668 -32.868 3.141 1.00 74.19 272 THR A O 1
ATOM 2210 N N . ASP A 1 273 ? 40.048 -31.095 3.008 1.00 70.00 273 ASP A N 1
ATOM 2211 C CA . ASP A 1 273 ? 40.706 -31.328 4.300 1.00 70.00 273 ASP A CA 1
ATOM 2212 C C . ASP A 1 273 ? 40.078 -30.489 5.426 1.00 70.00 273 ASP A C 1
ATOM 2214 O O . ASP A 1 273 ? 40.266 -30.783 6.605 1.00 70.00 273 ASP A O 1
ATOM 2218 N N . SER A 1 274 ? 39.274 -29.479 5.071 1.00 77.00 274 SER A N 1
ATOM 2219 C CA . SER A 1 274 ? 38.581 -28.601 6.015 1.00 77.00 274 SER A CA 1
ATOM 2220 C C . SER A 1 274 ? 37.131 -29.026 6.255 1.00 77.00 274 SER A C 1
ATOM 2222 O O . SER A 1 274 ? 36.374 -29.315 5.325 1.00 77.00 274 SER A O 1
ATOM 2224 N N . TYR A 1 275 ? 36.723 -29.018 7.525 1.00 77.38 275 TYR A N 1
ATOM 2225 C CA . TYR A 1 275 ? 35.340 -29.272 7.930 1.00 77.38 275 TYR A CA 1
ATOM 2226 C C . TYR A 1 275 ? 34.373 -28.211 7.386 1.00 77.38 275 TYR A C 1
ATOM 2228 O O . TYR A 1 275 ? 33.301 -28.559 6.891 1.00 77.38 275 TYR A O 1
ATOM 2236 N N . ASP A 1 276 ? 34.773 -26.939 7.409 1.00 77.19 276 ASP A N 1
ATOM 2237 C CA . ASP A 1 276 ? 33.933 -25.828 6.947 1.00 77.19 276 ASP A CA 1
ATOM 2238 C C . ASP A 1 276 ? 33.680 -25.898 5.439 1.00 77.19 276 ASP A C 1
ATOM 2240 O O . ASP A 1 276 ? 32.581 -25.615 4.962 1.00 77.19 276 ASP A O 1
ATOM 2244 N N . GLU A 1 277 ? 34.676 -26.358 4.681 1.00 75.00 277 GLU A N 1
ATOM 2245 C CA . GLU A 1 277 ? 34.547 -26.560 3.241 1.00 75.00 277 GLU A CA 1
ATOM 2246 C C . GLU A 1 277 ? 33.549 -27.687 2.932 1.00 75.00 277 GLU A C 1
ATOM 2248 O O . GLU A 1 277 ? 32.653 -27.524 2.100 1.00 75.00 277 GLU A O 1
ATOM 2253 N N . ARG A 1 278 ? 33.624 -28.802 3.673 1.00 82.50 278 ARG A N 1
ATOM 2254 C CA . ARG A 1 278 ? 32.642 -29.896 3.580 1.00 82.50 278 ARG A CA 1
ATOM 2255 C C . ARG A 1 278 ? 31.237 -29.419 3.933 1.00 82.50 278 ARG A C 1
ATOM 2257 O O . ARG A 1 278 ? 30.288 -29.808 3.258 1.00 82.50 278 ARG A O 1
ATOM 2264 N N . LEU A 1 279 ? 31.090 -28.586 4.961 1.00 80.69 279 LEU A N 1
ATOM 2265 C CA . LEU A 1 279 ? 29.791 -28.052 5.367 1.00 80.69 279 LEU A CA 1
ATOM 2266 C C . LEU A 1 279 ? 29.188 -27.148 4.283 1.00 80.69 279 LEU A C 1
ATOM 2268 O O . LEU A 1 279 ? 27.998 -27.252 3.991 1.00 80.69 279 LEU A O 1
ATOM 2272 N N . ASN A 1 280 ? 30.009 -26.318 3.640 1.00 79.06 280 ASN A N 1
ATOM 2273 C CA . ASN A 1 280 ? 29.562 -25.452 2.553 1.00 79.06 280 ASN A CA 1
ATOM 2274 C C . ASN A 1 280 ? 29.089 -26.261 1.333 1.00 79.06 280 ASN A C 1
ATOM 2276 O O . ASN A 1 280 ? 28.006 -26.019 0.802 1.00 79.06 280 ASN A O 1
ATOM 2280 N N . TYR A 1 281 ? 29.839 -27.297 0.940 1.00 80.44 281 TYR A N 1
ATOM 2281 C CA . TYR A 1 281 ? 29.395 -28.205 -0.120 1.00 80.44 281 TYR A CA 1
ATOM 2282 C C . TYR A 1 281 ? 28.115 -28.954 0.255 1.00 80.44 281 TYR A C 1
ATOM 2284 O O . TYR A 1 281 ? 27.260 -29.169 -0.601 1.00 80.44 281 TYR A O 1
ATOM 2292 N N . LEU A 1 282 ? 27.954 -29.345 1.522 1.00 81.62 282 LEU A N 1
ATOM 2293 C CA . LEU A 1 282 ? 26.731 -30.003 1.969 1.00 81.62 282 LEU A CA 1
ATOM 2294 C C . LEU A 1 282 ? 25.526 -29.077 1.772 1.00 81.62 282 LEU A C 1
ATOM 2296 O O . LEU A 1 282 ? 24.571 -29.484 1.123 1.00 81.62 282 LEU A O 1
ATOM 2300 N N . LEU A 1 283 ? 25.623 -27.821 2.222 1.00 79.94 283 LEU A N 1
ATOM 2301 C CA . LEU A 1 283 ? 24.585 -26.800 2.037 1.00 79.94 283 LEU A CA 1
ATOM 2302 C C . LEU A 1 283 ? 24.276 -26.525 0.560 1.00 79.94 283 LEU A C 1
ATOM 2304 O O . LEU A 1 283 ? 23.125 -26.306 0.203 1.00 79.94 283 LEU A O 1
ATOM 2308 N N . GLN A 1 284 ? 25.284 -26.547 -0.312 1.00 78.62 284 GLN A N 1
ATOM 2309 C CA . GLN A 1 284 ? 25.089 -26.308 -1.743 1.00 78.62 284 GLN A CA 1
ATOM 2310 C C . GLN A 1 284 ? 24.316 -27.440 -2.440 1.00 78.62 284 GLN A C 1
ATOM 2312 O O . GLN A 1 284 ? 23.581 -27.193 -3.403 1.00 78.62 284 GLN A O 1
ATOM 2317 N N . PHE A 1 285 ? 24.498 -28.679 -1.976 1.00 77.44 285 PHE A N 1
ATOM 2318 C CA . PHE A 1 285 ? 23.920 -29.871 -2.595 1.00 77.44 285 PHE A CA 1
ATOM 2319 C C . PHE A 1 285 ? 22.750 -30.480 -1.811 1.00 77.44 285 PHE A C 1
ATOM 2321 O O . PHE A 1 285 ? 22.255 -31.538 -2.196 1.00 77.44 285 PHE A O 1
ATOM 2328 N N . THR A 1 286 ? 22.263 -29.815 -0.764 1.00 77.06 286 THR A N 1
ATOM 2329 C CA . THR A 1 286 ? 20.998 -30.131 -0.087 1.00 77.06 286 THR A CA 1
ATOM 2330 C C . THR A 1 286 ? 20.056 -28.940 -0.210 1.00 77.06 286 THR A C 1
ATOM 2332 O O . THR A 1 286 ? 20.453 -27.822 0.109 1.00 77.06 286 THR A O 1
ATOM 2335 N N . THR A 1 287 ? 18.833 -29.176 -0.674 1.00 62.97 287 THR A N 1
ATOM 2336 C CA . THR A 1 287 ? 17.769 -28.161 -0.801 1.00 62.97 287 THR A CA 1
ATOM 2337 C C . THR A 1 287 ? 16.695 -28.364 0.247 1.00 62.97 287 THR A C 1
ATOM 2339 O O . THR A 1 287 ? 16.423 -29.544 0.561 1.00 62.97 287 THR A O 1
#

Foldseek 3Di:
DDDDDPDDDDPPDDQDPVRLVVLLVVLVVLLVVLLVVLVVLLVVLVCCVPPPVDPVSNVVSVVVNVVSVVVNVVSLVVSLVSDDPVVSVVVVVVVVVSCVVVVVSNVVSVVVVVVVVVVPVDDDDDDDDDDDDDDDPPVVVVVVVVVVVVVVVVVVVVVVVVVVVVVVVVVVVVVVVVVVVVVVVVVVVVVVVVVVVVVVVVVVVVVVVPDDDDDDDDDDDDDDDDPPCPVVVVVVVLVVPLPPPPQAQDAPDPVCVVVSVVCLCVRPVVSDPDPVSSVVVNVVRYD

pLDDT: mean 75.86, std 19.09, range [32.59, 97.12]

Sequence (287 aa):
MSRADDDPEPRQRTLTEKGLTYELDVRGKERRHLINNLNNLSTSLSDTLKYEPNPEAVKSIYTIWLSAYEQLLSVHEKVQGLLDLETAKHDHELFERQSVDFLTMKRAVEQWFMEQSQGRTGTKSDGKSVRSRVKTDVSSHVSIERVKEDQRKAELLGRQEAFKQKRTIAEEKLRLKLKEELEIQTEINVSDAKSRILAHLEKSILEDSAFETKPQIPDVSTIKIDKTQESFGISVARELSKPRAEINKFSGSASEYTRFKRQFQSRVSNNTDSYDERLNYLLQFTT

Secondary structure (DSSP, 8-state):
-------------PPPHHHHHHHHHHHHHHHHHHHHHHHHHHHHHHHHHHH---HHHHHHHHHHHHHHHHHHHHHHHHHHTTS-HHHHHHHHHHHHHHHHHHHHHHHHHHHHHHHHHHGGG---------------TTHHHHHHHHHHHHHHHHHHHHHHHHHHHHHHHHHHHHHHHHHHHHHHHHHHHHHHHHHHHHHHHHHHHHHHTT------PPP-------TTSHHHHHHHHHHHHS----PPPB-S-HHHHHHHHHHHIIIIITT---HHHHHHHHHHHB-

Radius of gyration: 37.15 Å; chains: 1; bounding box: 96×61×104 Å

Organism: Dreissena polymorpha (NCBI:txid45954)